Protein AF-A0A7D9MEE0-F1 (afdb_monomer_lite)

Organism: Paramuricea clavata (NCBI:txid317549)

Structure (mmCIF, N/CA/C/O backbone):
data_AF-A0A7D9MEE0-F1
#
_entry.id   AF-A0A7D9MEE0-F1
#
loop_
_atom_site.group_PDB
_atom_site.id
_atom_site.type_symbol
_atom_site.label_atom_id
_atom_site.label_alt_id
_atom_site.label_comp_id
_atom_site.label_asym_id
_atom_site.label_entity_id
_atom_site.label_seq_id
_atom_site.pdbx_PDB_ins_code
_atom_site.Cartn_x
_atom_site.Cartn_y
_atom_site.Cartn_z
_atom_site.occupancy
_atom_site.B_iso_or_equiv
_atom_site.auth_seq_id
_atom_site.auth_comp_id
_atom_site.auth_asym_id
_atom_site.auth_atom_id
_atom_site.pdbx_PDB_model_num
ATOM 1 N N . MET A 1 1 ? -23.185 5.452 55.071 1.00 50.72 1 MET A N 1
ATOM 2 C CA . MET A 1 1 ? -23.250 4.513 53.933 1.00 50.72 1 MET A CA 1
ATOM 3 C C . MET A 1 1 ? -22.117 4.871 52.989 1.00 50.72 1 MET A C 1
ATOM 5 O O . MET A 1 1 ? -22.118 5.981 52.479 1.00 50.72 1 MET A O 1
ATOM 9 N N . ALA A 1 2 ? -21.100 4.015 52.882 1.00 59.25 2 ALA A N 1
ATOM 10 C CA . ALA A 1 2 ? -19.935 4.241 52.028 1.00 59.25 2 ALA A CA 1
ATOM 11 C C . ALA A 1 2 ? -20.192 3.592 50.660 1.00 59.25 2 ALA A C 1
ATOM 13 O O . ALA A 1 2 ? -20.473 2.397 50.597 1.00 59.25 2 ALA A O 1
ATOM 14 N N . SER A 1 3 ? -20.154 4.384 49.590 1.00 54.53 3 SER A N 1
ATOM 15 C CA . SER A 1 3 ? -20.423 3.916 48.228 1.00 54.53 3 SER A CA 1
ATOM 16 C C . SER A 1 3 ? -19.222 3.134 47.667 1.00 54.53 3 SER A C 1
ATOM 18 O O . SER A 1 3 ? -18.120 3.681 47.629 1.00 54.53 3 SER A O 1
ATOM 20 N N . PRO A 1 4 ? -19.398 1.887 47.189 1.00 62.66 4 PRO A N 1
ATOM 21 C CA . PRO A 1 4 ? -18.311 1.000 46.761 1.00 62.66 4 PRO A CA 1
ATOM 22 C C . PRO A 1 4 ? -17.840 1.244 45.311 1.00 62.66 4 PRO A C 1
ATOM 24 O O . PRO A 1 4 ? -17.427 0.316 44.623 1.00 62.66 4 PRO A O 1
ATOM 27 N N . HIS A 1 5 ? -17.888 2.482 44.813 1.00 60.28 5 HIS A N 1
ATOM 28 C CA . HIS A 1 5 ? -17.583 2.782 43.404 1.00 60.28 5 HIS A CA 1
ATOM 29 C C . HIS A 1 5 ? -16.084 2.946 43.081 1.00 60.28 5 HIS A C 1
ATOM 31 O O . HIS A 1 5 ? -15.732 3.078 41.915 1.00 60.28 5 HIS A O 1
ATOM 37 N N . GLY A 1 6 ? -15.184 2.881 44.068 1.00 59.19 6 GLY A N 1
ATOM 38 C CA . GLY A 1 6 ? -13.759 3.192 43.868 1.00 59.19 6 GLY A CA 1
ATOM 39 C C . GLY A 1 6 ? -12.877 2.085 43.270 1.00 59.19 6 GLY A C 1
ATOM 40 O O . GLY A 1 6 ? -11.727 2.351 42.943 1.00 59.19 6 GLY A O 1
ATOM 41 N N . THR A 1 7 ? -13.347 0.840 43.140 1.00 64.56 7 THR A N 1
ATOM 42 C CA . THR A 1 7 ? -12.448 -0.287 42.799 1.00 64.56 7 THR A CA 1
ATOM 43 C C . THR A 1 7 ? -12.332 -0.555 41.295 1.00 64.56 7 THR A C 1
ATOM 45 O O . THR A 1 7 ? -11.339 -1.123 40.847 1.00 64.56 7 THR A O 1
ATOM 48 N N . ILE A 1 8 ? -13.314 -0.141 40.492 1.00 72.94 8 ILE A N 1
ATOM 49 C CA . ILE A 1 8 ? -13.370 -0.514 39.070 1.00 72.94 8 ILE A CA 1
ATOM 50 C C . ILE A 1 8 ? -12.407 0.340 38.232 1.00 72.94 8 ILE A C 1
ATOM 52 O O . ILE A 1 8 ? -11.667 -0.209 37.416 1.00 72.94 8 ILE A O 1
ATOM 56 N N . GLU A 1 9 ? -12.330 1.650 38.479 1.00 72.88 9 GLU A N 1
ATOM 57 C CA . GLU A 1 9 ? -11.471 2.569 37.708 1.00 72.88 9 GLU A CA 1
ATOM 58 C C . GLU A 1 9 ? -9.975 2.225 37.807 1.00 72.88 9 GLU A C 1
ATOM 60 O O . GLU A 1 9 ? -9.248 2.329 36.820 1.00 72.88 9 GLU A O 1
ATOM 65 N N . SER A 1 10 ? -9.525 1.716 38.960 1.00 76.31 10 SER A N 1
ATOM 66 C CA . SER A 1 10 ? -8.123 1.324 39.162 1.00 76.31 10 SER A CA 1
ATOM 67 C C . SER A 1 10 ? -7.699 0.158 38.262 1.00 76.31 10 SER A C 1
ATOM 69 O O . SER A 1 10 ? -6.582 0.147 37.754 1.00 76.31 10 SER A O 1
ATOM 71 N N . THR A 1 11 ? -8.580 -0.820 38.034 1.00 78.31 11 THR A N 1
ATOM 72 C CA . THR A 1 11 ? -8.230 -2.016 37.247 1.00 78.31 11 THR A CA 1
ATOM 73 C C . THR A 1 11 ? -8.053 -1.713 35.759 1.00 78.31 11 THR A C 1
ATOM 75 O O . THR A 1 11 ? -7.157 -2.266 35.120 1.00 78.31 11 THR A O 1
ATOM 78 N N . TYR A 1 12 ? -8.843 -0.786 35.210 1.00 78.06 12 TYR A N 1
ATOM 79 C CA . TYR A 1 12 ? -8.719 -0.372 33.811 1.00 78.06 12 TYR A CA 1
ATOM 80 C C . TYR A 1 12 ? -7.422 0.400 33.552 1.00 78.06 12 TYR A C 1
ATOM 82 O O . TYR A 1 12 ? -6.775 0.167 32.531 1.00 78.06 12 TYR A O 1
ATOM 90 N N . ALA A 1 13 ? -6.998 1.253 34.489 1.00 81.81 13 ALA A N 1
ATOM 91 C CA . ALA A 1 13 ? -5.731 1.978 34.387 1.00 81.81 13 ALA A CA 1
ATOM 92 C C . ALA A 1 13 ? -4.509 1.034 34.383 1.00 81.81 13 ALA A C 1
ATOM 94 O O . ALA A 1 13 ? -3.554 1.221 33.625 1.00 81.81 13 ALA A O 1
ATOM 95 N N . ASP A 1 14 ? -4.544 -0.039 35.174 1.00 87.19 14 ASP A N 1
ATOM 96 C CA . ASP A 1 14 ? -3.465 -1.031 35.182 1.00 87.19 14 ASP A CA 1
ATOM 97 C C . ASP A 1 14 ? -3.428 -1.859 33.888 1.00 87.19 14 ASP A C 1
ATOM 99 O O . ASP A 1 14 ? -2.355 -2.201 33.380 1.00 87.19 14 ASP A O 1
ATOM 103 N N . MET A 1 15 ? -4.589 -2.162 33.299 1.00 84.38 15 MET A N 1
ATOM 104 C CA . MET A 1 15 ? -4.648 -2.877 32.022 1.00 84.38 15 MET A CA 1
ATOM 105 C C . MET A 1 15 ? -4.086 -2.037 30.869 1.00 84.38 15 MET A C 1
ATOM 107 O O . MET A 1 15 ? -3.264 -2.545 30.100 1.00 84.38 15 MET A O 1
ATOM 111 N N . THR A 1 16 ? -4.451 -0.755 30.775 1.00 88.31 16 THR A N 1
ATOM 112 C CA . THR A 1 16 ? -3.960 0.134 29.708 1.00 88.31 16 THR A CA 1
ATOM 113 C C . THR A 1 16 ? -2.447 0.322 29.795 1.00 88.31 16 THR A C 1
ATOM 115 O O . THR A 1 16 ? -1.740 0.130 28.802 1.00 88.31 16 THR A O 1
ATOM 118 N N . THR A 1 17 ? -1.902 0.564 30.989 1.00 91.19 17 THR A N 1
ATOM 119 C CA . THR A 1 17 ? -0.449 0.724 31.169 1.00 91.19 17 THR A CA 1
ATOM 120 C C . THR A 1 17 ? 0.337 -0.538 30.796 1.00 91.19 17 THR A C 1
ATOM 122 O O . THR A 1 17 ? 1.398 -0.444 30.171 1.00 91.19 17 THR A O 1
ATOM 125 N N . ASN A 1 18 ? -0.179 -1.729 31.111 1.00 91.94 18 ASN A N 1
ATOM 126 C CA . ASN A 1 18 ? 0.448 -2.992 30.717 1.00 91.94 18 ASN A CA 1
ATOM 127 C C . ASN A 1 18 ? 0.404 -3.218 29.198 1.00 91.94 18 ASN A C 1
ATOM 129 O O . ASN A 1 18 ? 1.407 -3.641 28.613 1.00 91.94 18 ASN A O 1
ATOM 133 N N . THR A 1 19 ? -0.707 -2.881 28.536 1.00 91.75 19 THR A N 1
ATOM 134 C CA . THR A 1 19 ? -0.799 -2.956 27.068 1.00 91.75 19 THR A CA 1
ATOM 135 C C . THR A 1 19 ? 0.151 -1.982 26.373 1.00 91.75 19 THR A C 1
ATOM 137 O O . THR A 1 19 ? 0.880 -2.396 25.472 1.00 91.75 19 THR A O 1
ATOM 140 N N . ILE A 1 20 ? 0.253 -0.736 26.850 1.00 91.50 20 ILE A N 1
ATOM 141 C CA . ILE A 1 20 ? 1.183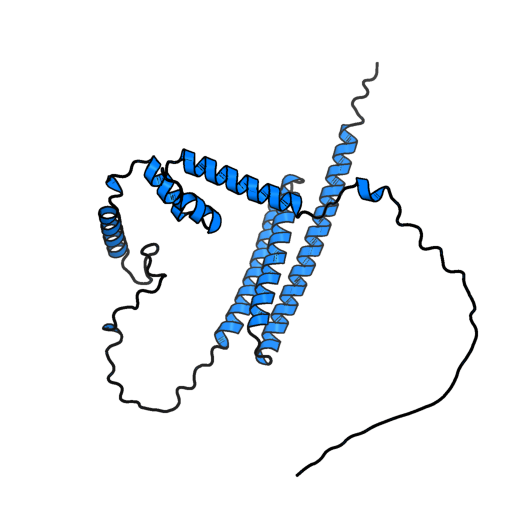 0.271 26.316 1.00 91.50 20 ILE A CA 1
ATOM 142 C C . ILE A 1 20 ? 2.635 -0.208 26.448 1.00 91.50 20 ILE A C 1
ATOM 144 O O . ILE A 1 20 ? 3.414 -0.103 25.497 1.00 91.50 20 ILE A O 1
ATOM 148 N N . LYS A 1 21 ? 3.011 -0.800 27.593 1.00 94.44 21 LYS A N 1
ATOM 149 C CA . LYS A 1 21 ? 4.347 -1.395 27.795 1.00 94.44 21 LYS A CA 1
ATOM 150 C C . LYS A 1 21 ? 4.623 -2.531 26.806 1.00 94.44 21 LYS A C 1
ATOM 152 O O . LYS A 1 21 ? 5.715 -2.593 26.237 1.00 94.44 21 LYS A O 1
ATOM 157 N N . SER A 1 22 ? 3.646 -3.409 26.583 1.00 94.31 22 SER A N 1
ATOM 158 C CA . SER A 1 22 ? 3.762 -4.531 25.642 1.00 94.31 22 SER A CA 1
ATOM 159 C C . SER A 1 22 ? 3.929 -4.059 24.192 1.00 94.31 22 SER A C 1
ATOM 161 O O . SER A 1 22 ? 4.843 -4.501 23.486 1.00 94.31 22 SER A O 1
ATOM 163 N N . LEU A 1 23 ? 3.110 -3.095 23.761 1.00 90.00 23 LEU A N 1
ATOM 164 C CA . LEU A 1 23 ? 3.195 -2.489 22.431 1.00 90.00 23 LEU A CA 1
ATOM 165 C C . LEU A 1 23 ? 4.521 -1.745 22.238 1.00 90.00 23 LEU A C 1
ATOM 167 O O . LEU A 1 23 ? 5.194 -1.934 21.227 1.00 90.00 23 LEU A O 1
ATOM 171 N N . SER A 1 24 ? 4.963 -0.987 23.244 1.00 91.25 24 SER A N 1
ATOM 172 C CA . SER A 1 24 ? 6.257 -0.291 23.224 1.00 91.25 24 SER A CA 1
ATOM 173 C C . SER A 1 24 ? 7.438 -1.264 23.099 1.00 91.25 24 SER A C 1
ATOM 175 O O . SER A 1 24 ? 8.401 -1.001 22.373 1.00 91.25 24 SER A O 1
ATOM 177 N N . SER A 1 25 ? 7.369 -2.414 23.778 1.00 93.75 25 SER A N 1
ATOM 178 C CA . SER A 1 25 ? 8.361 -3.489 23.651 1.00 93.75 25 SER A CA 1
ATOM 179 C C . SER A 1 25 ? 8.366 -4.093 22.242 1.00 93.75 25 SER A C 1
ATOM 181 O O . SER A 1 25 ? 9.426 -4.255 21.629 1.00 93.75 25 SER A O 1
ATOM 183 N N . SER A 1 26 ? 7.179 -4.349 21.686 1.00 90.62 26 SER A N 1
ATOM 184 C CA . SER A 1 26 ? 7.009 -4.872 20.325 1.00 90.62 26 SER A CA 1
ATOM 185 C C . SER A 1 26 ? 7.559 -3.908 19.274 1.00 90.62 26 SER A C 1
ATOM 187 O O . SER A 1 26 ? 8.331 -4.323 18.409 1.00 90.62 26 SER A O 1
ATOM 189 N N . LEU A 1 27 ? 7.264 -2.610 19.404 1.00 89.00 27 LEU A N 1
ATOM 190 C CA . LEU A 1 27 ? 7.801 -1.552 18.547 1.00 89.00 27 LEU A CA 1
ATOM 191 C C . LEU A 1 27 ? 9.334 -1.554 18.560 1.00 89.00 27 LEU A C 1
ATOM 193 O O . LEU A 1 27 ? 9.970 -1.568 17.505 1.00 89.00 27 LEU A O 1
ATOM 197 N N . ARG A 1 28 ? 9.944 -1.602 19.752 1.00 92.00 28 ARG A N 1
ATOM 198 C CA . ARG A 1 28 ? 11.405 -1.668 19.902 1.00 92.00 28 ARG A CA 1
ATOM 199 C C . ARG A 1 28 ? 11.988 -2.914 19.230 1.00 92.00 28 ARG A C 1
ATOM 201 O O . ARG A 1 28 ? 13.019 -2.821 18.563 1.00 92.00 28 ARG A O 1
ATOM 208 N N . SER A 1 29 ? 11.329 -4.062 19.379 1.00 91.81 29 SER A N 1
ATOM 209 C CA . SER A 1 29 ? 11.731 -5.312 18.729 1.00 91.81 29 SER A CA 1
ATOM 210 C C . SER A 1 29 ? 11.686 -5.197 17.201 1.00 91.81 29 SER A C 1
ATOM 212 O O . SER A 1 29 ? 12.681 -5.489 16.533 1.00 91.81 29 SER A O 1
ATOM 214 N N . TYR A 1 30 ? 10.583 -4.695 16.632 1.00 87.38 30 TYR A N 1
ATOM 215 C CA . TYR A 1 30 ? 10.438 -4.525 15.183 1.00 87.38 30 TYR A CA 1
ATOM 216 C C . TYR A 1 30 ? 11.453 -3.545 14.594 1.00 87.38 30 TYR A C 1
ATOM 218 O O . TYR A 1 30 ? 12.047 -3.857 13.564 1.00 87.38 30 TYR A O 1
ATOM 226 N N . LYS A 1 31 ? 11.743 -2.431 15.277 1.00 89.31 31 LYS A N 1
ATOM 227 C CA . LYS A 1 31 ? 12.829 -1.509 14.894 1.00 89.31 31 LYS A CA 1
ATOM 228 C C . LYS A 1 31 ? 14.192 -2.201 14.869 1.00 89.31 31 LYS A C 1
ATOM 230 O O . LYS A 1 31 ? 14.979 -2.019 13.937 1.00 89.31 31 LYS A O 1
ATOM 235 N N . GLY A 1 32 ? 14.459 -3.045 15.867 1.00 86.94 32 GLY A N 1
ATOM 236 C CA . GLY A 1 32 ? 15.666 -3.869 15.913 1.00 86.94 32 GLY A CA 1
ATOM 237 C C . GLY A 1 32 ? 15.758 -4.841 14.733 1.00 86.94 32 GLY A C 1
ATOM 238 O O . GLY A 1 32 ? 16.821 -4.975 14.128 1.00 86.94 32 GLY A O 1
ATOM 239 N N . HIS A 1 33 ? 14.649 -5.487 14.366 1.00 87.06 33 HIS A N 1
ATOM 240 C CA . HIS A 1 33 ? 14.590 -6.365 13.197 1.00 87.06 33 HIS A CA 1
ATOM 241 C C . HIS A 1 33 ? 14.796 -5.608 11.882 1.00 87.06 33 HIS A C 1
ATOM 243 O O . HIS A 1 33 ? 15.645 -6.021 11.095 1.00 87.06 33 HIS A O 1
ATOM 249 N N . LEU A 1 34 ? 14.102 -4.484 11.679 1.00 87.69 34 LEU A N 1
ATOM 250 C CA . LEU A 1 34 ? 14.276 -3.628 10.504 1.00 87.69 34 LEU A CA 1
ATOM 251 C C . LEU A 1 34 ? 15.742 -3.206 10.343 1.00 87.69 34 LEU A C 1
ATOM 253 O O . LEU A 1 34 ? 16.319 -3.368 9.272 1.00 87.69 34 LEU A O 1
ATOM 257 N N . SER A 1 35 ? 16.377 -2.758 11.428 1.00 92.50 35 SER A N 1
ATOM 258 C CA . SER A 1 35 ? 17.792 -2.364 11.422 1.00 92.50 35 SER A CA 1
ATOM 259 C C . SER A 1 35 ? 18.715 -3.512 10.998 1.00 92.50 35 SER A C 1
ATOM 261 O O . SER A 1 35 ? 19.632 -3.312 10.202 1.00 92.50 35 SER A O 1
ATOM 263 N N . ARG A 1 36 ? 18.467 -4.738 11.485 1.00 91.44 36 ARG A N 1
ATOM 264 C CA . ARG A 1 36 ? 19.233 -5.924 11.064 1.00 91.44 36 ARG A CA 1
ATOM 265 C C . ARG A 1 36 ? 19.031 -6.222 9.581 1.00 91.44 36 ARG A C 1
ATOM 267 O O . ARG A 1 36 ? 20.022 -6.439 8.893 1.00 91.44 36 ARG A O 1
ATOM 274 N N . VAL A 1 37 ? 17.792 -6.201 9.088 1.00 88.69 37 VAL A N 1
ATOM 275 C CA . VAL A 1 37 ? 17.481 -6.459 7.670 1.00 88.69 37 VAL A CA 1
ATOM 276 C C . VAL A 1 37 ? 18.134 -5.412 6.769 1.00 88.69 37 VAL A C 1
ATOM 278 O O . VAL A 1 37 ? 18.731 -5.777 5.759 1.00 88.69 37 VAL A O 1
ATOM 281 N N . ILE A 1 38 ? 18.106 -4.131 7.148 1.00 89.62 38 ILE A N 1
ATOM 282 C CA . ILE A 1 38 ? 18.783 -3.055 6.411 1.00 89.62 38 ILE A CA 1
ATOM 283 C C . ILE A 1 38 ? 20.292 -3.300 6.364 1.00 89.62 38 ILE A C 1
ATOM 285 O O . ILE A 1 38 ? 20.877 -3.275 5.285 1.00 89.62 38 ILE A O 1
ATOM 289 N N . ASN A 1 39 ? 20.927 -3.611 7.497 1.00 91.12 39 ASN A N 1
ATOM 290 C CA . ASN A 1 39 ? 22.367 -3.878 7.537 1.00 91.12 39 ASN A CA 1
ATOM 291 C C . ASN A 1 39 ? 22.751 -5.109 6.705 1.00 91.12 39 ASN A C 1
ATOM 293 O O . ASN A 1 39 ? 23.725 -5.078 5.955 1.00 91.12 39 ASN A O 1
ATOM 297 N N . VAL A 1 40 ? 21.959 -6.179 6.795 1.00 87.69 40 VAL A N 1
ATOM 298 C CA . VAL A 1 40 ? 22.138 -7.393 5.992 1.00 87.69 40 VAL A CA 1
ATOM 299 C C . VAL A 1 40 ? 21.931 -7.094 4.506 1.00 87.69 40 VAL A C 1
ATOM 301 O O . VAL A 1 40 ? 22.645 -7.653 3.679 1.00 87.69 40 VAL A O 1
ATOM 304 N N . SER A 1 41 ? 21.008 -6.197 4.150 1.00 85.75 41 SER A N 1
ATOM 305 C CA . SER A 1 41 ? 20.752 -5.7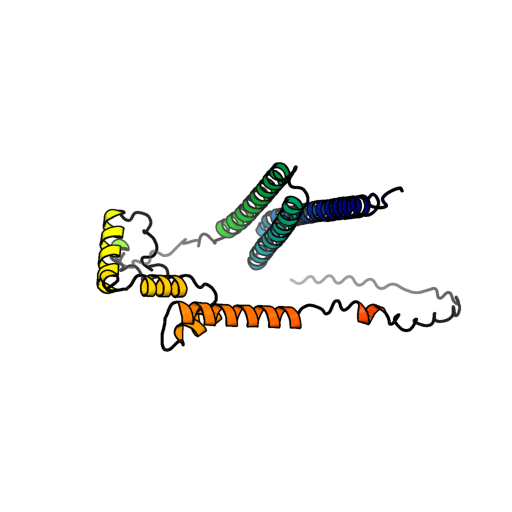57 2.770 1.00 85.75 41 SER A CA 1
ATOM 306 C C . SER A 1 41 ? 21.857 -4.864 2.221 1.00 85.75 41 SER A C 1
ATOM 308 O O . SER A 1 41 ? 22.270 -5.067 1.087 1.00 85.75 41 SER A O 1
ATOM 310 N N . ARG A 1 42 ? 22.405 -3.948 3.024 1.00 89.25 42 ARG A N 1
ATOM 311 C CA . ARG A 1 42 ? 23.576 -3.138 2.656 1.00 89.25 42 ARG A CA 1
ATOM 312 C C . ARG A 1 42 ? 24.810 -4.003 2.434 1.00 89.25 42 ARG A C 1
ATOM 314 O O . ARG A 1 42 ? 25.478 -3.849 1.418 1.00 89.25 42 ARG A O 1
ATOM 321 N N . LYS A 1 43 ? 25.061 -4.963 3.331 1.00 87.31 43 LYS A N 1
ATOM 322 C CA . LYS A 1 43 ? 26.125 -5.956 3.140 1.00 87.31 43 LYS A CA 1
ATOM 323 C C . LYS A 1 43 ? 25.876 -6.802 1.893 1.00 87.31 43 LYS A C 1
ATOM 325 O O . LYS A 1 43 ? 26.787 -7.071 1.129 1.00 87.31 43 LYS A O 1
ATOM 330 N N . ALA A 1 44 ? 24.629 -7.181 1.636 1.00 83.31 44 ALA A N 1
ATOM 331 C CA . ALA A 1 44 ? 24.327 -7.867 0.396 1.00 83.31 44 ALA A CA 1
ATOM 332 C C . ALA A 1 44 ? 24.540 -6.978 -0.817 1.00 83.31 44 ALA A C 1
ATOM 334 O O . ALA A 1 44 ? 25.011 -7.504 -1.790 1.00 83.31 44 ALA A O 1
ATOM 335 N N . VAL A 1 45 ? 24.284 -5.670 -0.793 1.00 84.19 45 VAL A N 1
ATOM 336 C CA . VAL A 1 45 ? 24.620 -4.782 -1.922 1.00 84.19 45 VAL A CA 1
ATOM 337 C C . VAL A 1 45 ? 26.121 -4.768 -2.199 1.00 84.19 45 VAL A C 1
ATOM 339 O O . VAL A 1 45 ? 26.513 -4.780 -3.365 1.00 84.19 45 VAL A O 1
ATOM 342 N N . THR A 1 46 ? 26.953 -4.783 -1.154 1.00 82.94 46 THR A N 1
ATOM 343 C CA . THR A 1 46 ? 28.408 -4.875 -1.320 1.00 82.94 46 THR A CA 1
ATOM 344 C C . THR A 1 46 ? 28.824 -6.243 -1.854 1.00 82.94 46 THR A C 1
ATOM 346 O O . THR A 1 46 ? 29.541 -6.297 -2.843 1.00 82.94 46 THR A O 1
ATOM 349 N N . ASP A 1 47 ? 28.303 -7.332 -1.282 1.00 78.62 47 ASP A N 1
ATOM 350 C CA . ASP A 1 47 ? 28.622 -8.717 -1.677 1.00 78.62 47 ASP A CA 1
ATOM 351 C C . ASP A 1 47 ? 27.969 -9.098 -3.024 1.00 78.62 47 ASP A C 1
ATOM 353 O O . ASP A 1 47 ? 28.415 -9.992 -3.746 1.00 78.62 47 ASP A O 1
ATOM 357 N N . PHE A 1 48 ? 26.889 -8.411 -3.396 1.00 69.75 48 PHE A N 1
ATOM 358 C CA . PHE A 1 48 ? 26.172 -8.587 -4.652 1.00 69.75 48 PHE A CA 1
ATOM 359 C C . PHE A 1 48 ? 27.067 -8.193 -5.805 1.00 69.75 48 PHE A C 1
ATOM 361 O O . PHE A 1 48 ? 26.962 -8.824 -6.848 1.00 69.75 48 PHE A O 1
ATOM 368 N N . LEU A 1 49 ? 27.993 -7.239 -5.620 1.00 66.88 49 LEU A N 1
ATOM 369 C CA . LEU A 1 49 ? 29.039 -6.944 -6.603 1.00 66.88 49 LEU A CA 1
ATOM 370 C C . LEU A 1 49 ? 29.861 -8.185 -6.999 1.00 66.88 49 LEU A C 1
ATOM 372 O O . LEU A 1 49 ? 30.403 -8.189 -8.104 1.00 66.88 49 LEU A O 1
ATOM 376 N N . ASP A 1 50 ? 29.790 -9.264 -6.219 1.00 69.56 50 ASP A N 1
ATOM 377 C CA . ASP A 1 50 ? 30.435 -10.542 -6.508 1.00 69.56 50 ASP A CA 1
ATOM 378 C C . ASP A 1 50 ? 29.441 -11.665 -6.878 1.00 69.56 50 ASP A C 1
ATOM 380 O O . ASP A 1 50 ? 29.776 -12.556 -7.655 1.00 69.56 50 ASP A O 1
ATOM 384 N N . THR A 1 51 ? 28.191 -11.624 -6.394 1.00 62.53 51 THR A N 1
ATOM 385 C CA . THR A 1 51 ? 27.194 -12.707 -6.564 1.00 62.53 51 THR A CA 1
ATOM 386 C C . THR A 1 51 ? 25.968 -12.256 -7.380 1.00 62.53 51 THR A C 1
ATOM 388 O O . THR A 1 51 ? 25.246 -11.337 -7.012 1.00 62.53 51 THR A O 1
ATOM 391 N N . GLN A 1 52 ? 25.743 -12.863 -8.552 1.00 60.62 52 GLN A N 1
ATOM 392 C CA . GLN A 1 52 ? 24.844 -12.373 -9.618 1.00 60.62 52 GLN A CA 1
ATOM 393 C C . GLN A 1 52 ? 23.332 -12.690 -9.468 1.00 60.62 52 GLN A C 1
ATOM 395 O O . GLN A 1 52 ? 22.665 -12.863 -10.483 1.00 60.62 52 GLN A O 1
ATOM 400 N N . ASP A 1 53 ? 22.742 -12.781 -8.271 1.00 77.62 53 ASP A N 1
ATOM 401 C CA . ASP A 1 53 ? 21.325 -13.201 -8.162 1.00 77.62 53 ASP A CA 1
ATOM 402 C C . ASP A 1 53 ? 20.318 -12.055 -7.891 1.00 77.62 53 ASP A C 1
ATOM 404 O O . ASP A 1 53 ? 20.058 -11.713 -6.730 1.00 77.62 53 ASP A O 1
ATOM 408 N N . PRO A 1 54 ? 19.721 -11.433 -8.927 1.00 76.50 54 PRO A N 1
ATOM 409 C CA . PRO A 1 54 ? 18.798 -10.309 -8.763 1.00 76.50 54 PRO A CA 1
ATOM 410 C C . PRO A 1 54 ? 17.538 -10.649 -7.949 1.00 76.50 54 PRO A C 1
ATOM 412 O O . PRO A 1 54 ? 16.896 -9.727 -7.437 1.00 76.50 54 PRO A O 1
ATOM 415 N N . SER A 1 55 ? 17.186 -11.932 -7.796 1.00 80.38 55 SER A N 1
ATOM 416 C CA . SER A 1 55 ? 16.030 -12.349 -6.991 1.00 80.38 55 SER A CA 1
ATOM 417 C C . SER A 1 55 ? 16.202 -11.988 -5.506 1.00 80.38 55 SER A C 1
ATOM 419 O O . SER A 1 55 ? 15.283 -11.448 -4.890 1.00 80.38 55 SER A O 1
ATOM 421 N N . SER A 1 56 ? 17.424 -12.112 -4.978 1.00 83.12 56 SER A N 1
ATOM 422 C CA . SER A 1 56 ? 17.783 -11.779 -3.590 1.00 83.12 56 SER A CA 1
ATOM 423 C C . SER A 1 56 ? 17.532 -10.304 -3.244 1.00 83.12 56 SER A C 1
ATOM 425 O O . SER A 1 56 ? 17.129 -9.974 -2.127 1.00 83.12 56 SER A O 1
ATOM 427 N N . ILE A 1 57 ? 17.716 -9.386 -4.202 1.00 85.06 57 ILE A N 1
ATOM 428 C CA . ILE A 1 57 ? 17.463 -7.951 -3.983 1.00 85.06 57 ILE A CA 1
ATOM 429 C C . ILE A 1 57 ? 15.962 -7.672 -3.862 1.00 85.06 57 ILE A C 1
ATOM 431 O O . ILE A 1 57 ? 15.546 -6.885 -3.006 1.00 85.06 57 ILE A O 1
ATOM 435 N N . ALA A 1 58 ? 15.148 -8.306 -4.710 1.00 86.56 58 ALA A N 1
ATOM 436 C CA . ALA A 1 58 ? 13.698 -8.151 -4.672 1.00 86.56 58 ALA A CA 1
ATOM 437 C C . ALA A 1 58 ? 13.119 -8.687 -3.353 1.00 86.56 58 ALA A C 1
ATOM 439 O O . ALA A 1 58 ? 12.364 -7.978 -2.688 1.00 86.56 58 ALA A O 1
ATOM 440 N N . GLU A 1 59 ? 13.556 -9.873 -2.922 1.00 88.81 59 GLU A N 1
ATOM 441 C CA . GLU A 1 59 ? 13.133 -10.476 -1.653 1.00 88.81 59 GLU A CA 1
ATOM 442 C C . GLU A 1 59 ? 13.461 -9.584 -0.448 1.00 88.81 59 GLU A C 1
ATOM 444 O O . GLU A 1 59 ? 12.611 -9.345 0.412 1.00 88.81 59 GLU A O 1
ATOM 449 N N . ARG A 1 60 ? 14.667 -9.007 -0.410 1.00 87.19 60 ARG A N 1
ATOM 450 C CA . ARG A 1 60 ? 15.090 -8.096 0.669 1.00 87.19 60 ARG A CA 1
ATOM 451 C C . ARG A 1 60 ? 14.284 -6.807 0.702 1.00 87.19 60 ARG A C 1
ATOM 453 O O . ARG A 1 60 ? 13.930 -6.324 1.777 1.00 87.19 60 ARG A O 1
ATOM 460 N N . LYS A 1 61 ? 13.964 -6.248 -0.467 1.00 91.38 61 LYS A N 1
ATOM 461 C CA . LYS A 1 61 ? 13.081 -5.080 -0.575 1.00 91.38 61 LYS A CA 1
ATOM 462 C C . LYS A 1 61 ? 11.704 -5.380 0.021 1.00 91.38 61 LYS A C 1
ATOM 464 O O . LYS A 1 61 ? 11.163 -4.546 0.750 1.00 91.38 61 LYS A O 1
ATOM 469 N N . ASP A 1 62 ? 11.152 -6.553 -0.266 1.00 89.94 62 ASP A N 1
ATOM 470 C CA . ASP A 1 62 ? 9.856 -6.967 0.269 1.00 89.94 62 ASP A CA 1
ATOM 471 C C . ASP A 1 62 ? 9.919 -7.246 1.777 1.00 89.94 62 ASP A C 1
ATOM 473 O O . ASP A 1 62 ? 8.995 -6.884 2.513 1.00 89.94 62 ASP A O 1
ATOM 477 N N . GLU A 1 63 ? 11.034 -7.786 2.274 1.00 88.88 63 GLU A N 1
ATOM 478 C CA . GLU A 1 63 ? 11.265 -7.976 3.707 1.00 88.88 63 GLU A CA 1
ATOM 479 C C . GLU A 1 63 ? 11.347 -6.641 4.471 1.00 88.88 63 GLU A C 1
ATOM 481 O O . GLU A 1 63 ? 10.691 -6.488 5.505 1.00 88.88 63 GLU A O 1
ATOM 486 N N . ILE A 1 64 ? 12.062 -5.638 3.943 1.00 89.25 64 ILE A N 1
ATOM 487 C CA . ILE A 1 64 ? 12.110 -4.280 4.522 1.00 89.25 64 ILE A CA 1
ATOM 488 C C . ILE A 1 64 ? 10.694 -3.692 4.617 1.00 89.25 64 ILE A C 1
ATOM 490 O O . ILE A 1 64 ? 10.271 -3.251 5.690 1.00 89.25 64 ILE A O 1
ATOM 494 N N . LYS A 1 65 ? 9.923 -3.747 3.522 1.00 92.31 65 LYS A N 1
ATOM 495 C CA . LYS A 1 65 ? 8.536 -3.248 3.486 1.00 92.31 65 LYS A CA 1
ATOM 496 C C . LYS A 1 65 ? 7.632 -3.957 4.491 1.00 92.31 65 LYS A C 1
ATOM 498 O O . LYS A 1 65 ? 6.791 -3.322 5.126 1.00 92.31 65 LYS A O 1
ATOM 503 N N . LYS A 1 66 ? 7.797 -5.270 4.657 1.00 92.44 66 LYS A N 1
ATOM 504 C CA . LYS A 1 66 ? 7.039 -6.064 5.631 1.00 92.44 66 LYS A CA 1
ATOM 505 C C . LYS A 1 66 ? 7.270 -5.579 7.063 1.00 92.44 66 LYS A C 1
ATOM 507 O O . LYS A 1 66 ? 6.313 -5.522 7.835 1.00 92.44 66 LYS A O 1
ATOM 512 N N . TYR A 1 67 ? 8.506 -5.241 7.432 1.00 88.38 67 TYR A N 1
ATOM 513 C CA . TYR A 1 67 ? 8.803 -4.732 8.773 1.00 88.38 67 TYR A CA 1
ATOM 514 C C . TYR A 1 67 ? 8.287 -3.310 8.998 1.00 88.38 67 TYR A C 1
ATOM 516 O O . TYR A 1 67 ? 7.772 -3.046 10.083 1.00 88.38 67 TYR A O 1
ATOM 524 N N . ILE A 1 68 ? 8.326 -2.441 7.984 1.00 92.69 68 ILE A N 1
ATOM 525 C CA . ILE A 1 68 ? 7.722 -1.102 8.061 1.00 92.69 68 ILE A CA 1
ATOM 526 C C . ILE A 1 68 ? 6.219 -1.181 8.344 1.00 92.69 68 ILE A C 1
ATOM 528 O O . ILE A 1 68 ? 5.767 -0.607 9.329 1.00 92.69 68 ILE A O 1
ATOM 532 N N . ARG A 1 69 ? 5.470 -2.026 7.621 1.00 90.94 69 ARG A N 1
ATOM 533 C CA . ARG A 1 69 ? 4.029 -2.232 7.886 1.00 90.94 69 ARG A CA 1
ATOM 534 C C . ARG A 1 69 ? 3.731 -2.687 9.319 1.00 90.94 69 ARG A C 1
ATOM 536 O O . ARG A 1 69 ? 2.721 -2.308 9.907 1.00 90.94 69 ARG A O 1
ATOM 543 N N . ARG A 1 70 ? 4.601 -3.520 9.906 1.00 90.00 70 ARG A N 1
ATOM 544 C CA . ARG A 1 70 ? 4.459 -3.960 11.308 1.00 90.00 70 ARG A CA 1
ATOM 545 C C . ARG A 1 70 ? 4.716 -2.820 12.294 1.00 90.00 70 ARG A C 1
ATOM 547 O O . ARG A 1 70 ? 4.036 -2.752 13.317 1.00 90.00 70 ARG A O 1
ATOM 554 N N . ILE A 1 71 ? 5.678 -1.947 11.996 1.00 86.94 71 ILE A N 1
ATOM 555 C CA . ILE A 1 71 ? 5.964 -0.744 12.787 1.00 86.94 71 ILE A CA 1
ATOM 556 C C . ILE A 1 71 ? 4.775 0.218 12.711 1.00 86.94 71 ILE A C 1
ATOM 558 O O . ILE A 1 71 ? 4.267 0.579 13.767 1.00 86.94 71 ILE A O 1
ATOM 562 N N . GLU A 1 72 ? 4.278 0.531 11.509 1.00 91.56 72 GLU A N 1
ATOM 563 C CA . GLU A 1 72 ? 3.079 1.359 11.278 1.00 91.56 72 GLU A CA 1
ATOM 564 C C . GLU A 1 72 ? 1.886 0.857 12.101 1.00 91.56 72 GLU A C 1
ATOM 566 O O . GLU A 1 72 ? 1.326 1.593 12.907 1.00 91.56 72 GLU A O 1
ATOM 571 N N . THR A 1 73 ? 1.562 -0.437 11.987 1.00 91.81 73 THR A N 1
ATOM 572 C CA . THR A 1 73 ? 0.442 -1.051 12.725 1.00 91.81 73 THR A CA 1
ATOM 573 C C . THR A 1 73 ? 0.609 -0.907 14.244 1.00 91.81 73 THR A C 1
ATOM 575 O O . THR A 1 73 ? -0.354 -0.652 14.962 1.00 91.81 73 THR A O 1
ATOM 578 N N . THR A 1 74 ? 1.837 -1.061 14.754 1.00 87.38 74 THR A N 1
ATOM 579 C CA . THR A 1 74 ? 2.114 -0.943 16.196 1.00 87.38 74 THR A CA 1
ATOM 580 C C . THR A 1 74 ? 2.062 0.514 16.664 1.00 87.38 74 THR A C 1
ATOM 582 O O . THR A 1 74 ? 1.633 0.774 17.785 1.00 87.38 74 THR A O 1
ATOM 585 N N . VAL A 1 75 ? 2.492 1.459 15.823 1.00 88.75 75 VAL A N 1
ATOM 586 C CA . VAL A 1 75 ? 2.427 2.902 16.094 1.00 88.75 75 VAL A CA 1
ATOM 587 C C . VAL A 1 75 ? 0.979 3.375 16.162 1.00 88.75 75 VAL A C 1
ATOM 589 O O . VAL A 1 75 ? 0.631 4.033 17.135 1.00 88.75 75 VAL A O 1
ATOM 592 N N . ILE A 1 76 ? 0.126 2.967 15.220 1.00 90.94 76 ILE A N 1
ATOM 593 C CA . ILE A 1 76 ? -1.307 3.307 15.232 1.00 90.94 76 ILE A CA 1
ATOM 594 C C . ILE A 1 76 ? -1.964 2.813 16.529 1.00 90.94 76 ILE A C 1
ATOM 596 O O . ILE A 1 76 ? -2.601 3.587 17.238 1.00 90.94 76 ILE A O 1
ATOM 600 N N . ALA A 1 77 ? -1.716 1.557 16.918 1.00 89.50 77 ALA A N 1
ATOM 601 C CA . ALA A 1 77 ? -2.237 1.016 18.175 1.00 89.50 77 ALA A CA 1
ATOM 602 C C . ALA A 1 77 ? -1.726 1.776 19.419 1.00 89.50 77 ALA A C 1
ATOM 604 O O . ALA A 1 77 ? -2.441 1.904 20.411 1.00 89.50 77 ALA A O 1
ATOM 605 N N . LEU A 1 78 ? -0.491 2.290 19.395 1.00 89.25 78 LEU A N 1
ATOM 606 C CA . LEU A 1 78 ? 0.042 3.132 20.472 1.00 89.25 78 LEU A CA 1
ATOM 607 C C . LEU A 1 78 ? -0.597 4.525 20.494 1.00 89.25 78 LEU A C 1
ATOM 609 O O . LEU A 1 78 ? -0.846 5.043 21.576 1.00 89.25 78 LEU A O 1
ATOM 613 N N . GLN A 1 79 ? -0.886 5.114 19.333 1.00 92.31 79 GLN A N 1
ATOM 614 C CA . GLN A 1 79 ? -1.557 6.413 19.224 1.00 92.31 79 GLN A CA 1
ATOM 615 C C . GLN A 1 79 ? -2.987 6.370 19.770 1.00 92.31 79 GLN A C 1
ATOM 617 O O . GLN A 1 79 ? -3.409 7.309 20.442 1.00 92.31 79 GLN A O 1
ATOM 622 N N . GLU A 1 80 ? -3.706 5.270 19.534 1.00 92.38 80 GLU A N 1
ATOM 623 C CA . GLU A 1 80 ? -5.046 5.047 20.089 1.00 92.38 80 GLU A CA 1
ATOM 624 C C . GLU A 1 80 ? -5.025 4.902 21.619 1.00 92.38 80 GLU A C 1
ATOM 626 O O . GLU A 1 80 ? -5.919 5.398 22.305 1.00 92.38 80 GLU A O 1
ATOM 631 N N . MET A 1 81 ? -3.998 4.243 22.166 1.00 90.62 81 MET A N 1
ATOM 632 C CA . MET A 1 81 ? -3.905 3.926 23.598 1.00 90.62 81 MET A CA 1
ATOM 633 C C . MET A 1 81 ? -3.223 5.020 24.434 1.00 90.62 81 MET A C 1
ATOM 635 O O . MET A 1 81 ? -3.457 5.096 25.640 1.00 90.62 81 MET A O 1
ATOM 639 N N . ASP A 1 82 ? -2.374 5.848 23.824 1.00 93.31 82 ASP A N 1
ATOM 640 C CA . ASP A 1 82 ? -1.605 6.910 24.480 1.00 93.31 82 ASP A CA 1
ATOM 641 C C . ASP A 1 82 ? -1.620 8.210 23.644 1.00 93.31 82 ASP A C 1
ATOM 643 O O . ASP A 1 82 ? -0.614 8.594 23.028 1.00 93.31 82 ASP A O 1
ATOM 647 N N . PRO A 1 83 ? -2.765 8.924 23.619 1.00 94.19 83 PRO A N 1
ATOM 648 C CA . PRO A 1 83 ? -2.943 10.106 22.779 1.00 94.19 83 PRO A CA 1
ATOM 649 C C . PRO A 1 83 ? -2.014 11.267 23.166 1.00 94.19 83 PRO A C 1
ATOM 651 O O . PRO A 1 83 ? -1.719 12.135 22.345 1.00 94.19 83 PRO A O 1
ATOM 654 N N . ALA A 1 84 ? -1.505 11.282 24.402 1.00 94.75 84 ALA A N 1
ATOM 655 C CA . ALA A 1 84 ? -0.574 12.304 24.874 1.00 94.75 84 ALA A CA 1
ATOM 656 C C . ALA A 1 84 ? 0.786 12.248 24.152 1.00 94.75 84 ALA A C 1
ATOM 658 O O . ALA A 1 84 ? 1.508 13.245 24.124 1.00 94.75 84 ALA A O 1
ATOM 659 N N . ASN A 1 85 ? 1.133 11.102 23.552 1.00 93.94 85 ASN A N 1
ATOM 660 C CA . ASN A 1 85 ? 2.426 10.860 22.913 1.00 93.94 85 ASN A CA 1
ATOM 661 C C . ASN A 1 85 ? 2.352 10.694 21.382 1.00 93.94 85 ASN A C 1
ATOM 663 O O . ASN A 1 85 ? 3.350 10.303 20.774 1.00 93.94 85 ASN A O 1
ATOM 667 N N . ILE A 1 86 ? 1.231 11.043 20.733 1.00 91.31 86 ILE A N 1
ATOM 668 C CA . ILE A 1 86 ? 1.032 10.879 19.274 1.00 91.31 86 ILE A CA 1
ATOM 669 C C . ILE A 1 86 ? 2.185 11.478 18.461 1.00 91.31 86 ILE A C 1
ATOM 671 O O . ILE A 1 86 ? 2.809 10.769 17.673 1.00 91.31 86 ILE A O 1
ATOM 675 N N . ALA A 1 87 ? 2.544 12.738 18.730 1.00 92.75 87 ALA A N 1
ATOM 676 C CA . ALA A 1 87 ? 3.604 13.437 17.999 1.00 92.75 87 ALA A CA 1
ATOM 677 C C . ALA A 1 87 ? 4.964 12.723 18.092 1.00 92.75 87 ALA A C 1
ATOM 679 O O . ALA A 1 87 ? 5.748 12.728 17.144 1.00 92.75 87 ALA A O 1
ATOM 680 N N . LYS A 1 88 ? 5.254 12.078 19.230 1.00 95.06 88 LYS A N 1
ATOM 681 C CA . LYS A 1 88 ? 6.476 11.288 19.396 1.00 95.06 88 LYS A CA 1
ATOM 682 C C . LYS A 1 88 ? 6.445 10.048 18.503 1.00 95.06 88 LYS A C 1
ATOM 684 O O . LYS A 1 88 ? 7.460 9.735 17.882 1.00 95.06 88 LYS A O 1
ATOM 689 N N . TYR A 1 89 ? 5.310 9.353 18.446 1.00 90.38 89 TYR A N 1
ATOM 690 C CA . TYR A 1 89 ? 5.159 8.159 17.621 1.00 90.38 89 TYR A CA 1
ATOM 691 C C . TYR A 1 89 ? 5.192 8.473 16.122 1.00 90.38 89 TYR A C 1
ATOM 693 O O . TYR A 1 89 ? 5.840 7.733 15.386 1.00 90.38 89 TYR A O 1
ATOM 701 N N . ASP A 1 90 ? 4.610 9.596 15.693 1.00 89.19 90 ASP A N 1
ATOM 702 C CA . ASP A 1 90 ? 4.687 10.062 14.300 1.00 89.19 90 ASP A CA 1
ATOM 703 C C . ASP A 1 90 ? 6.133 10.339 13.882 1.00 89.19 90 ASP A C 1
ATOM 705 O O . ASP A 1 90 ? 6.615 9.792 12.893 1.00 89.19 90 ASP A O 1
ATOM 709 N N . ILE A 1 91 ? 6.876 11.110 14.687 1.00 93.94 91 ILE A N 1
ATOM 710 C CA . ILE A 1 91 ? 8.300 11.388 14.432 1.00 93.94 91 ILE A CA 1
ATOM 711 C C . ILE A 1 91 ? 9.106 10.084 14.371 1.00 93.94 91 ILE A C 1
ATOM 713 O O . ILE A 1 91 ? 10.032 9.943 13.571 1.00 93.94 91 ILE A O 1
ATOM 717 N N . GLU A 1 92 ? 8.798 9.134 15.253 1.00 90.38 92 GLU A N 1
ATOM 718 C CA . GLU A 1 92 ? 9.436 7.825 15.263 1.00 90.38 92 GLU A CA 1
ATOM 719 C C . GLU A 1 92 ? 9.105 6.989 14.022 1.00 90.38 92 GLU A C 1
ATOM 721 O O . GLU A 1 92 ? 9.985 6.257 13.569 1.00 90.38 92 GLU A O 1
ATOM 726 N N . LEU A 1 93 ? 7.888 7.085 13.484 1.00 91.69 93 LEU A N 1
ATOM 727 C CA . LEU A 1 93 ? 7.471 6.386 12.273 1.00 91.69 93 LEU A CA 1
ATOM 728 C C . LEU A 1 93 ? 8.144 6.982 11.033 1.00 91.69 93 LEU A C 1
ATOM 730 O O . LEU A 1 93 ? 8.811 6.246 10.308 1.00 91.69 93 LEU A O 1
ATOM 734 N N . THR A 1 94 ? 8.086 8.307 10.861 1.00 90.56 94 THR A N 1
ATOM 735 C CA . THR A 1 94 ? 8.724 9.011 9.734 1.00 90.56 94 THR A CA 1
ATOM 736 C C . THR A 1 94 ? 10.216 8.688 9.643 1.00 90.56 94 THR A C 1
ATOM 738 O O . THR A 1 94 ? 10.726 8.387 8.568 1.00 90.56 94 THR A O 1
ATOM 741 N N . LYS A 1 95 ? 10.928 8.652 10.778 1.00 94.31 95 LYS A N 1
ATOM 742 C CA . LYS A 1 95 ? 12.357 8.290 10.804 1.00 94.31 95 LYS A CA 1
ATOM 743 C C . LYS A 1 95 ? 12.634 6.867 10.320 1.00 94.31 95 LYS A C 1
ATOM 745 O O . LYS A 1 95 ? 13.670 6.623 9.700 1.00 94.31 95 LYS A O 1
ATOM 750 N N . GLU A 1 96 ? 11.769 5.908 10.646 1.00 91.75 96 GLU A N 1
ATOM 751 C CA . GLU A 1 96 ? 11.946 4.525 10.189 1.00 91.75 96 GLU A CA 1
ATOM 752 C C . GLU A 1 96 ? 11.561 4.373 8.710 1.00 91.75 96 GLU A C 1
ATOM 754 O O . GLU A 1 96 ? 12.255 3.663 7.981 1.00 91.75 96 GLU A O 1
ATOM 759 N N . GLU A 1 97 ? 10.530 5.082 8.244 1.00 90.62 97 GLU A N 1
ATOM 760 C CA . GLU A 1 97 ? 10.164 5.154 6.824 1.00 90.62 97 GLU A CA 1
ATOM 761 C C . GLU A 1 97 ? 11.296 5.744 5.976 1.00 90.62 97 GLU A C 1
ATOM 763 O O . GLU A 1 97 ? 11.683 5.149 4.971 1.00 90.62 97 GLU A O 1
ATOM 768 N N . GLU A 1 98 ? 11.880 6.869 6.396 1.00 94.44 98 GLU A N 1
ATOM 769 C CA . GLU A 1 98 ? 13.031 7.491 5.731 1.00 94.44 98 GLU A CA 1
ATOM 770 C C . GLU A 1 98 ? 14.212 6.520 5.638 1.00 94.44 98 GLU A C 1
ATOM 772 O O . GLU A 1 98 ? 14.760 6.308 4.553 1.00 94.44 98 GLU A O 1
ATOM 777 N N . ARG A 1 99 ? 14.557 5.855 6.749 1.00 92.31 99 ARG A N 1
ATOM 778 C CA . ARG A 1 99 ? 15.649 4.871 6.796 1.00 92.31 99 ARG A CA 1
ATOM 779 C C . ARG A 1 99 ? 15.395 3.679 5.867 1.00 92.31 99 ARG A C 1
ATOM 781 O O . ARG A 1 99 ? 16.316 3.200 5.205 1.00 92.31 99 ARG A O 1
ATOM 788 N N . ALA A 1 100 ? 14.162 3.179 5.815 1.00 89.50 100 ALA A N 1
ATOM 789 C CA . ALA A 1 100 ? 13.790 2.086 4.922 1.00 89.50 100 ALA A CA 1
ATOM 790 C C . ALA A 1 100 ? 13.800 2.513 3.449 1.00 89.50 100 ALA A C 1
ATOM 792 O O . ALA A 1 100 ? 14.291 1.766 2.601 1.00 89.50 100 ALA A O 1
ATOM 793 N N . ASN A 1 101 ? 13.304 3.712 3.140 1.00 90.81 101 ASN A N 1
ATOM 794 C CA . ASN A 1 101 ? 13.296 4.265 1.788 1.00 90.81 101 ASN A CA 1
ATOM 795 C C . ASN A 1 101 ? 14.715 4.494 1.264 1.00 90.81 101 ASN A C 1
ATOM 797 O O . ASN A 1 101 ? 15.002 4.132 0.122 1.00 90.81 101 ASN A O 1
ATOM 801 N N . GLU A 1 102 ? 15.616 5.011 2.101 1.00 94.06 102 GLU A N 1
ATOM 802 C CA . GLU A 1 102 ? 17.037 5.143 1.775 1.00 94.06 102 GLU A CA 1
ATOM 803 C C . GLU A 1 102 ? 17.656 3.775 1.444 1.00 94.06 102 GLU A C 1
ATOM 805 O O . GLU A 1 102 ? 18.248 3.605 0.378 1.00 94.06 102 GLU A O 1
ATOM 810 N N . ALA A 1 103 ? 17.441 2.764 2.294 1.00 90.25 103 ALA A N 1
ATOM 811 C CA . ALA A 1 103 ? 17.952 1.413 2.062 1.00 90.25 103 ALA A CA 1
ATOM 812 C C . ALA A 1 103 ? 17.392 0.776 0.775 1.00 90.25 103 ALA A C 1
ATOM 814 O O . ALA A 1 103 ? 18.126 0.149 0.011 1.00 90.25 103 ALA A O 1
ATOM 815 N N . ILE A 1 104 ? 16.097 0.950 0.492 1.00 90.00 104 ILE A N 1
ATOM 816 C CA . ILE A 1 104 ? 15.477 0.467 -0.752 1.00 90.00 104 ILE A CA 1
ATOM 817 C C . ILE A 1 104 ? 16.058 1.198 -1.967 1.00 90.00 104 ILE A C 1
ATOM 819 O O . ILE A 1 104 ? 16.304 0.569 -2.998 1.00 90.00 104 ILE A O 1
ATOM 823 N N . HIS A 1 105 ? 16.288 2.506 -1.865 1.00 92.00 105 HIS A N 1
ATOM 824 C CA . HIS A 1 105 ? 16.895 3.286 -2.935 1.00 92.00 105 HIS A CA 1
ATOM 825 C C . HIS A 1 105 ? 18.333 2.825 -3.219 1.00 92.00 105 HIS A C 1
ATOM 827 O O . HIS A 1 105 ? 18.695 2.653 -4.383 1.00 92.00 105 HIS A O 1
ATOM 833 N N . GLU A 1 106 ? 19.128 2.536 -2.185 1.00 89.88 106 GLU A N 1
ATOM 834 C CA . GLU A 1 106 ? 20.462 1.935 -2.327 1.00 89.88 106 GLU A CA 1
ATOM 835 C C . GLU A 1 106 ? 20.407 0.577 -3.042 1.00 89.88 106 GLU A C 1
ATOM 837 O O . GLU A 1 106 ? 21.145 0.364 -4.008 1.00 89.88 106 GLU A O 1
ATOM 842 N N . LEU A 1 107 ? 19.487 -0.310 -2.636 1.00 89.12 107 LEU A N 1
ATOM 843 C CA . LEU A 1 107 ? 19.263 -1.606 -3.292 1.00 89.12 107 LEU A CA 1
ATOM 844 C C . LEU A 1 107 ? 18.909 -1.439 -4.778 1.00 89.12 107 LEU A C 1
ATOM 846 O O . LEU A 1 107 ? 19.455 -2.129 -5.641 1.00 89.12 107 LEU A O 1
ATOM 850 N N . MET A 1 108 ? 18.006 -0.508 -5.096 1.00 88.94 108 MET A N 1
ATOM 851 C CA . MET A 1 108 ? 17.585 -0.253 -6.475 1.00 88.94 108 MET A CA 1
ATOM 852 C C . MET A 1 108 ? 18.703 0.364 -7.314 1.00 88.94 108 MET A C 1
ATOM 854 O O . MET A 1 108 ? 18.892 -0.035 -8.463 1.00 88.94 108 MET A O 1
ATOM 858 N N . LYS A 1 109 ? 19.479 1.292 -6.748 1.00 90.31 109 LYS A N 1
ATOM 859 C CA . LYS A 1 109 ? 20.643 1.883 -7.414 1.00 90.31 109 LYS A CA 1
ATOM 860 C C . LYS A 1 109 ? 21.678 0.811 -7.755 1.00 90.31 109 LYS A C 1
ATOM 862 O O . LYS A 1 109 ? 22.161 0.781 -8.883 1.00 90.31 109 LYS A O 1
ATOM 867 N N . ALA A 1 110 ? 21.963 -0.100 -6.824 1.00 86.31 110 ALA A N 1
ATOM 868 C CA . ALA A 1 110 ? 22.873 -1.221 -7.051 1.00 86.31 110 ALA A CA 1
ATOM 869 C C . ALA A 1 110 ? 22.385 -2.163 -8.165 1.00 86.31 110 ALA A C 1
ATOM 871 O O . ALA A 1 110 ? 23.176 -2.590 -9.007 1.00 86.31 110 ALA A O 1
ATOM 872 N N . ALA A 1 111 ? 21.078 -2.434 -8.218 1.00 85.69 111 ALA A N 1
ATOM 873 C CA . ALA A 1 111 ? 20.483 -3.241 -9.279 1.00 85.69 111 ALA A CA 1
ATOM 874 C C . ALA A 1 111 ? 20.567 -2.564 -10.664 1.00 85.69 111 ALA A C 1
ATOM 876 O O . ALA A 1 111 ? 20.807 -3.238 -11.664 1.00 85.69 111 ALA A O 1
ATOM 877 N N . VAL A 1 112 ? 20.398 -1.236 -10.742 1.00 85.88 112 VAL A N 1
ATOM 878 C CA . VAL A 1 112 ? 20.445 -0.483 -12.011 1.00 85.88 112 VAL A CA 1
ATOM 879 C C . VAL A 1 112 ? 21.870 -0.332 -12.543 1.00 85.88 112 VAL A C 1
ATOM 881 O O . VAL A 1 112 ? 22.080 -0.539 -13.738 1.00 85.88 112 VAL A O 1
ATOM 884 N N . SER A 1 113 ? 22.850 -0.031 -11.684 1.00 82.81 113 SER A N 1
ATOM 885 C CA . SER A 1 113 ? 24.262 0.133 -12.081 1.00 82.81 113 SER A CA 1
ATOM 886 C C . SER A 1 113 ? 24.882 -1.124 -12.699 1.00 82.81 113 SER A C 1
ATOM 888 O O . SER A 1 113 ? 25.940 -1.048 -13.314 1.00 82.81 113 SER A O 1
ATOM 890 N N . ARG A 1 114 ? 24.232 -2.280 -12.536 1.00 70.38 114 ARG A N 1
ATOM 891 C CA . ARG A 1 114 ? 24.650 -3.572 -13.081 1.00 70.38 114 ARG A CA 1
ATOM 892 C C . ARG A 1 114 ? 23.973 -3.971 -14.378 1.00 70.38 114 ARG A C 1
ATOM 894 O O . ARG A 1 114 ? 24.251 -5.067 -14.857 1.00 70.38 114 ARG A O 1
ATOM 901 N N . ARG A 1 115 ? 23.112 -3.134 -14.971 1.00 64.75 115 ARG A N 1
ATOM 902 C CA . ARG A 1 115 ? 22.752 -3.376 -16.372 1.00 64.75 115 ARG A CA 1
ATOM 903 C C . ARG A 1 115 ? 24.066 -3.384 -17.143 1.00 64.75 115 ARG A C 1
ATOM 905 O O . ARG A 1 115 ? 24.725 -2.343 -17.121 1.00 64.75 115 ARG A O 1
ATOM 912 N N . PRO A 1 116 ? 24.479 -4.525 -17.730 1.00 59.28 116 PRO A N 1
ATOM 913 C CA . PRO A 1 116 ? 25.700 -4.561 -18.503 1.00 59.28 116 PRO A CA 1
ATOM 914 C C . PRO A 1 116 ? 25.559 -3.430 -19.506 1.00 59.28 116 PRO A C 1
ATOM 916 O O . PRO A 1 116 ? 24.588 -3.378 -20.265 1.00 59.28 116 PRO A O 1
ATOM 919 N N . THR A 1 117 ? 26.463 -2.457 -19.428 1.00 60.62 117 THR A N 1
ATOM 920 C CA . THR A 1 117 ? 26.741 -1.607 -20.570 1.00 60.62 117 THR A CA 1
ATOM 921 C C . THR A 1 117 ? 27.152 -2.601 -21.630 1.00 60.62 117 THR A C 1
ATOM 923 O O . THR A 1 117 ? 28.274 -3.095 -21.586 1.00 60.62 117 THR A O 1
ATOM 926 N N . GLU A 1 118 ? 26.191 -3.033 -22.450 1.00 56.94 118 GLU A N 1
ATOM 927 C CA . GLU A 1 118 ? 26.451 -3.895 -23.585 1.00 56.94 118 GLU A CA 1
ATOM 928 C C . GLU A 1 118 ? 27.633 -3.257 -24.287 1.00 56.94 118 GLU A C 1
ATOM 930 O O . GLU A 1 118 ? 27.529 -2.126 -24.776 1.00 56.94 118 GLU A O 1
ATOM 935 N N . ASP A 1 119 ? 28.772 -3.940 -24.227 1.00 51.62 119 ASP A N 1
ATOM 936 C CA . ASP A 1 119 ? 29.963 -3.572 -24.955 1.00 51.62 119 ASP A CA 1
ATOM 937 C C . ASP A 1 119 ? 29.568 -3.668 -26.429 1.00 51.62 119 ASP A C 1
ATOM 939 O O . ASP A 1 119 ? 29.682 -4.696 -27.089 1.00 51.62 119 ASP A O 1
ATOM 943 N N . ARG A 1 120 ? 29.018 -2.569 -26.954 1.00 58.31 120 ARG A N 1
ATOM 944 C CA . ARG A 1 120 ? 28.766 -2.325 -28.374 1.00 58.31 120 ARG A CA 1
ATOM 945 C C . ARG A 1 120 ? 30.094 -2.030 -29.074 1.00 58.31 120 ARG A C 1
ATOM 947 O O . ARG A 1 120 ? 30.190 -1.143 -29.922 1.00 58.31 120 ARG A O 1
ATOM 954 N N . SER A 1 121 ? 31.139 -2.763 -28.718 1.00 61.38 121 SER A N 1
ATOM 955 C CA . SER A 1 121 ? 32.420 -2.747 -29.394 1.00 61.38 121 SER A CA 1
ATOM 956 C C . SER A 1 121 ? 32.348 -3.707 -30.582 1.00 61.38 121 SER A C 1
ATOM 958 O O . SER A 1 121 ? 32.736 -4.866 -30.527 1.00 61.38 121 SER A O 1
ATOM 960 N N . GLY A 1 122 ? 31.858 -3.174 -31.704 1.00 59.75 122 GLY A N 1
ATOM 961 C CA . GLY A 1 122 ? 32.286 -3.649 -33.019 1.00 59.75 122 GLY A CA 1
ATOM 962 C C . GLY A 1 122 ? 31.239 -4.359 -33.868 1.00 59.75 122 GLY A C 1
ATOM 963 O O . GLY A 1 122 ? 31.319 -5.560 -34.076 1.00 59.75 122 GLY A O 1
ATOM 964 N N . GLN A 1 123 ? 30.361 -3.585 -34.510 1.00 51.00 123 GLN A N 1
ATOM 965 C CA . GLN A 1 123 ? 30.121 -3.764 -35.947 1.00 51.00 123 GLN A CA 1
ATOM 966 C C . GLN A 1 123 ? 29.444 -2.516 -36.540 1.00 51.00 123 GLN A C 1
ATOM 968 O O . GLN A 1 123 ? 28.348 -2.151 -36.107 1.00 51.00 123 GLN A O 1
ATOM 973 N N . PRO A 1 124 ? 30.039 -1.853 -37.552 1.00 48.72 124 PRO A N 1
ATOM 974 C CA . PRO A 1 124 ? 29.362 -0.815 -38.313 1.00 48.72 124 PRO A CA 1
ATOM 975 C C . PRO A 1 124 ? 28.376 -1.481 -39.278 1.00 48.72 124 PRO A C 1
ATOM 977 O O . PRO A 1 124 ? 28.602 -1.554 -40.484 1.00 48.72 124 PRO A O 1
ATOM 980 N N . SER A 1 125 ? 27.255 -1.978 -38.757 1.00 50.09 125 SER A N 1
ATOM 981 C CA . SER A 1 125 ? 26.110 -2.252 -39.614 1.00 50.09 125 SER A CA 1
ATOM 982 C C . SER A 1 125 ? 25.611 -0.911 -40.138 1.00 50.09 125 SER A C 1
ATOM 984 O O . SER A 1 125 ? 24.995 -0.135 -39.403 1.00 50.09 125 SER A O 1
ATOM 986 N N . ARG A 1 126 ? 25.879 -0.640 -41.422 1.00 52.00 126 ARG A N 1
ATOM 987 C CA . ARG A 1 126 ? 25.132 0.313 -42.257 1.00 52.00 126 ARG A CA 1
ATOM 988 C C . ARG A 1 126 ? 23.671 -0.147 -42.338 1.00 52.00 126 ARG A C 1
ATOM 990 O O . ARG A 1 126 ? 23.178 -0.532 -43.389 1.00 52.00 126 ARG A O 1
ATOM 997 N N . SER A 1 127 ? 22.970 -0.138 -41.214 1.00 50.53 127 SER A N 1
ATOM 998 C CA . SER A 1 127 ? 21.526 -0.046 -41.230 1.00 50.53 127 SER A CA 1
ATOM 999 C C . SER A 1 127 ? 21.232 1.419 -41.499 1.00 50.53 127 SER A C 1
ATOM 1001 O O . SER A 1 127 ? 21.762 2.313 -40.834 1.00 50.53 127 SER A O 1
ATOM 1003 N N . HIS A 1 128 ? 20.470 1.672 -42.558 1.00 54.81 128 HIS A N 1
ATOM 1004 C CA . HIS A 1 128 ? 19.862 2.968 -42.784 1.00 54.81 128 HIS A CA 1
ATOM 1005 C C . HIS A 1 128 ? 19.308 3.455 -41.447 1.00 54.81 128 HIS A C 1
ATOM 1007 O O . HIS A 1 128 ? 18.448 2.795 -40.863 1.00 54.81 128 HIS A O 1
ATOM 1013 N N . ARG A 1 129 ? 19.843 4.572 -40.939 1.00 50.62 129 ARG A N 1
ATOM 1014 C CA . ARG A 1 129 ? 19.239 5.298 -39.826 1.00 50.62 129 ARG A CA 1
ATOM 1015 C C . ARG A 1 129 ? 17.877 5.765 -40.323 1.00 50.62 129 ARG A C 1
ATOM 1017 O O . ARG A 1 129 ? 17.740 6.871 -40.835 1.00 50.62 129 ARG A O 1
ATOM 1024 N N . ILE A 1 130 ? 16.880 4.890 -40.237 1.00 56.12 130 ILE A N 1
ATOM 1025 C CA . ILE A 1 130 ? 15.488 5.298 -40.199 1.00 56.12 130 ILE A CA 1
ATOM 1026 C C . ILE A 1 130 ? 15.452 6.213 -38.988 1.00 56.12 130 ILE A C 1
ATOM 1028 O O . ILE A 1 130 ? 15.680 5.752 -37.871 1.00 56.12 130 ILE A O 1
ATOM 1032 N N . ASN A 1 131 ? 15.318 7.512 -39.248 1.00 58.81 131 ASN A N 1
ATOM 1033 C CA . ASN A 1 131 ? 15.179 8.539 -38.231 1.00 58.81 131 ASN A CA 1
ATOM 1034 C C . ASN A 1 131 ? 14.271 7.993 -37.126 1.00 58.81 131 ASN A C 1
ATOM 1036 O O . ASN A 1 131 ? 13.095 7.735 -37.375 1.00 58.81 131 ASN A O 1
ATOM 1040 N N . GLU A 1 132 ? 14.806 7.774 -35.923 1.00 58.44 132 GLU A N 1
ATOM 1041 C CA . GLU A 1 132 ? 13.998 7.293 -34.795 1.00 58.44 132 GLU A CA 1
ATOM 1042 C C . GLU A 1 132 ? 12.869 8.283 -34.470 1.00 58.44 132 GLU A C 1
ATOM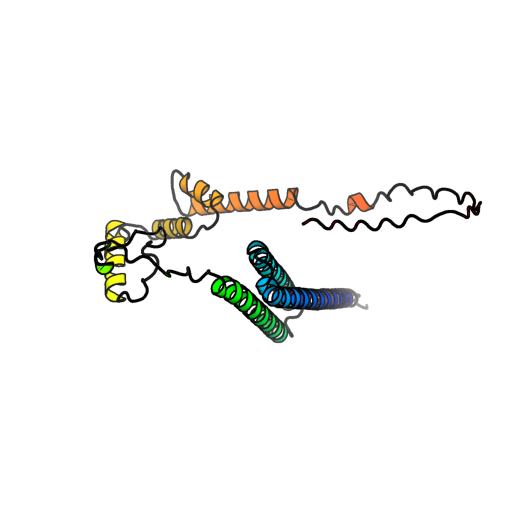 1044 O O . GLU A 1 132 ? 11.834 7.882 -33.948 1.00 58.44 132 GLU A O 1
ATOM 1049 N N . SER A 1 133 ? 13.007 9.545 -34.897 1.00 59.53 133 SER A N 1
ATOM 1050 C CA . SER A 1 133 ? 11.954 10.564 -34.880 1.00 59.53 133 SER A CA 1
ATOM 1051 C C . SER A 1 133 ? 10.762 10.279 -35.805 1.00 59.53 133 SER A C 1
ATOM 1053 O O . SER A 1 133 ? 9.712 10.888 -35.628 1.00 59.53 133 SER A O 1
ATOM 1055 N N . LEU A 1 134 ? 10.892 9.363 -36.771 1.00 59.88 134 LEU A N 1
ATOM 1056 C CA . LEU A 1 134 ? 9.818 8.926 -37.673 1.00 59.88 134 LEU A CA 1
ATOM 1057 C C . LEU A 1 134 ? 9.252 7.551 -37.307 1.00 59.88 134 LEU A C 1
ATOM 1059 O O . LEU A 1 134 ? 8.326 7.078 -37.967 1.00 59.88 134 LEU A O 1
ATOM 1063 N N . LYS A 1 135 ? 9.784 6.886 -36.275 1.00 62.62 135 LYS A N 1
ATOM 1064 C CA . LYS A 1 135 ? 9.217 5.620 -35.815 1.00 62.62 135 LYS A CA 1
ATOM 1065 C C . LYS A 1 135 ? 7.921 5.946 -35.062 1.00 62.62 135 LYS A C 1
ATOM 1067 O O . LYS A 1 135 ? 7.994 6.631 -34.039 1.00 62.62 135 LYS A O 1
ATOM 1072 N N . PRO A 1 136 ? 6.737 5.502 -35.528 1.00 62.78 136 PRO A N 1
ATOM 1073 C CA . PRO A 1 136 ? 5.514 5.698 -34.765 1.00 62.78 136 PRO A CA 1
ATOM 1074 C C . PRO A 1 136 ? 5.716 5.053 -33.395 1.00 62.78 136 PRO A C 1
ATOM 1076 O O . PRO A 1 136 ? 6.118 3.890 -33.303 1.00 62.78 136 PRO A O 1
ATOM 1079 N N . ALA A 1 137 ? 5.519 5.838 -32.335 1.00 59.50 137 ALA A N 1
ATOM 1080 C CA . ALA A 1 137 ? 5.693 5.363 -30.974 1.00 59.50 137 ALA A CA 1
ATOM 1081 C C . ALA A 1 137 ? 4.841 4.104 -30.790 1.00 59.50 137 ALA A C 1
ATOM 1083 O O . ALA A 1 137 ? 3.623 4.148 -30.973 1.00 59.50 137 ALA A O 1
ATOM 1084 N N . ILE A 1 138 ? 5.488 2.986 -30.450 1.00 55.88 138 ILE A N 1
ATOM 1085 C CA . ILE A 1 138 ? 4.790 1.762 -30.067 1.00 55.88 138 ILE A CA 1
ATOM 1086 C C . ILE A 1 138 ? 3.881 2.167 -28.908 1.00 55.88 138 ILE A C 1
ATOM 1088 O O . ILE A 1 138 ? 4.373 2.611 -27.868 1.00 55.88 138 ILE A O 1
ATOM 1092 N N . LEU A 1 139 ? 2.562 2.105 -29.115 1.00 47.50 139 LEU A N 1
ATOM 1093 C CA . LEU A 1 139 ? 1.574 2.362 -28.073 1.00 47.50 139 LEU A CA 1
ATOM 1094 C C . LEU A 1 139 ? 1.769 1.298 -26.989 1.00 47.50 139 LEU A C 1
ATOM 1096 O O . LEU A 1 139 ? 1.206 0.208 -27.064 1.00 47.50 139 LEU A O 1
ATOM 1100 N N . SER A 1 140 ? 2.618 1.586 -26.000 1.00 56.31 140 SER A N 1
ATOM 1101 C CA . SER A 1 140 ? 2.713 0.757 -24.805 1.00 56.31 140 SER A CA 1
ATOM 1102 C C . SER A 1 140 ? 1.372 0.817 -24.073 1.00 56.31 140 SER A C 1
ATOM 1104 O O . SER A 1 140 ? 0.631 1.797 -24.176 1.00 56.31 140 SER A O 1
ATOM 1106 N N . LYS A 1 141 ? 1.050 -0.227 -23.308 1.00 51.44 141 LYS A N 1
ATOM 1107 C CA . LYS A 1 141 ? -0.152 -0.286 -22.456 1.00 51.44 141 LYS A CA 1
ATOM 1108 C C . LYS A 1 141 ? -0.265 0.916 -21.495 1.00 51.44 141 LYS A C 1
ATOM 1110 O O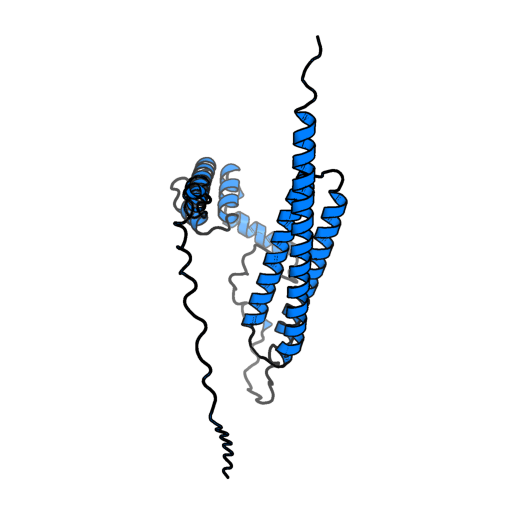 . LYS A 1 141 ? -1.369 1.263 -21.079 1.00 51.44 141 LYS A O 1
ATOM 1115 N N . ASP A 1 142 ? 0.856 1.586 -21.221 1.00 48.56 142 ASP A N 1
ATOM 1116 C CA . ASP A 1 142 ? 0.963 2.782 -20.378 1.00 48.56 142 ASP A CA 1
ATOM 1117 C C . ASP A 1 142 ? 0.696 4.095 -21.128 1.00 48.56 142 ASP A C 1
ATOM 1119 O O . ASP A 1 142 ? 0.536 5.141 -20.508 1.00 48.56 142 ASP A O 1
ATOM 1123 N N . ALA A 1 143 ? 0.543 4.063 -22.456 1.00 53.34 143 ALA A N 1
ATOM 1124 C CA . ALA A 1 143 ? 0.065 5.194 -23.254 1.00 53.34 143 ALA A CA 1
ATOM 1125 C C . ALA A 1 143 ? -1.439 5.466 -23.061 1.00 53.34 143 ALA A C 1
ATOM 1127 O O . ALA A 1 143 ? -2.068 6.130 -23.890 1.00 53.34 143 ALA A O 1
ATOM 1128 N N . SER A 1 144 ? -2.021 4.961 -21.973 1.00 58.97 144 SER A N 1
ATOM 1129 C CA . SER A 1 144 ? -3.323 5.393 -21.509 1.00 58.97 144 SER A CA 1
ATOM 1130 C C . SER A 1 144 ? -3.253 6.907 -21.254 1.00 58.97 144 SER A C 1
ATOM 1132 O O . SER A 1 144 ? -2.316 7.368 -20.603 1.00 58.97 144 SER A O 1
ATOM 1134 N N . PRO A 1 145 ? -4.224 7.707 -21.718 1.00 61.34 145 PRO A N 1
ATOM 1135 C CA . PRO A 1 145 ? -4.247 9.167 -21.557 1.00 61.34 145 PRO A CA 1
ATOM 1136 C C . PRO A 1 145 ? -4.411 9.624 -20.092 1.00 61.34 145 PRO A C 1
ATOM 1138 O O . PRO A 1 145 ? -4.763 10.765 -19.830 1.00 61.34 145 PRO A O 1
ATOM 1141 N N . LYS A 1 146 ? -4.159 8.733 -19.127 1.00 68.38 146 LYS A N 1
ATOM 1142 C CA . LYS A 1 146 ? -4.276 8.947 -17.686 1.00 68.38 146 LYS A CA 1
ATOM 1143 C C . LYS A 1 146 ? -3.245 9.943 -17.157 1.00 68.38 146 LYS A C 1
ATOM 1145 O O . LYS A 1 146 ? -3.454 10.468 -16.069 1.00 68.38 146 LYS A O 1
ATOM 1150 N N . GLN A 1 147 ? -2.134 10.149 -17.869 1.00 79.25 147 GLN A N 1
ATOM 1151 C CA . GLN A 1 147 ? -1.032 10.998 -17.424 1.00 79.25 147 GLN A CA 1
ATOM 1152 C C . GLN A 1 147 ? -0.441 11.792 -18.596 1.00 79.25 147 GLN A C 1
ATOM 1154 O O . GLN A 1 147 ? -0.269 11.266 -19.700 1.00 79.25 147 GLN A O 1
ATOM 1159 N N . GLN A 1 148 ? -0.125 13.063 -18.344 1.00 87.19 148 GLN A N 1
ATOM 1160 C CA . GLN A 1 148 ? 0.632 13.909 -19.266 1.00 87.19 148 GLN A CA 1
ATOM 1161 C C . GLN A 1 148 ? 2.017 13.291 -19.492 1.00 87.19 148 GLN A C 1
ATOM 1163 O O . GLN A 1 148 ? 2.709 12.936 -18.536 1.00 87.19 148 GLN A O 1
ATOM 1168 N N . ARG A 1 149 ? 2.437 13.150 -20.753 1.00 84.56 149 ARG A N 1
ATOM 1169 C CA . ARG A 1 149 ? 3.770 12.609 -21.059 1.00 84.56 149 ARG A CA 1
ATOM 1170 C C . ARG A 1 149 ? 4.850 13.623 -20.684 1.00 84.56 149 ARG A C 1
ATOM 1172 O O . ARG A 1 149 ? 4.650 14.827 -20.837 1.00 84.56 149 ARG A O 1
ATOM 1179 N N . SER A 1 150 ? 6.015 13.140 -20.253 1.00 83.44 150 SER A N 1
ATOM 1180 C CA . SER A 1 150 ? 7.169 14.014 -20.007 1.00 83.44 150 SER A CA 1
ATOM 1181 C C . SER A 1 150 ? 7.509 14.811 -21.273 1.00 83.44 150 SER A C 1
ATOM 1183 O O . SER A 1 150 ? 7.640 14.231 -22.351 1.00 83.44 150 SER A O 1
ATOM 1185 N N . GLY A 1 151 ? 7.585 16.140 -21.153 1.00 89.19 151 GLY A N 1
ATOM 1186 C CA . GLY A 1 151 ? 7.825 17.061 -22.272 1.00 89.19 151 GLY A CA 1
ATOM 1187 C C . GLY A 1 151 ? 6.603 17.403 -23.136 1.00 89.19 151 GLY A C 1
ATOM 1188 O O . GLY A 1 151 ? 6.723 18.230 -24.035 1.00 89.19 151 GLY A O 1
ATOM 1189 N N . GLN A 1 152 ? 5.425 16.821 -22.883 1.00 90.69 152 GLN A N 1
ATOM 1190 C CA . GLN A 1 152 ? 4.194 17.201 -23.583 1.00 90.69 152 GLN A CA 1
ATOM 1191 C C . GLN A 1 152 ? 3.673 18.543 -23.046 1.00 90.69 152 GLN A C 1
ATOM 1193 O O . GLN A 1 152 ? 3.523 18.670 -21.829 1.00 90.69 152 GLN A O 1
ATOM 1198 N N . PRO A 1 153 ? 3.320 19.522 -23.896 1.00 94.06 153 PRO A N 1
ATOM 1199 C CA . PRO A 1 153 ? 2.630 20.727 -23.445 1.00 94.06 153 PRO A CA 1
ATOM 1200 C C . PRO A 1 153 ? 1.297 20.392 -22.765 1.00 94.06 153 PRO A C 1
ATOM 1202 O O . PRO A 1 153 ? 0.519 19.565 -23.248 1.00 94.06 153 PRO A O 1
ATOM 1205 N N . PHE A 1 154 ? 1.007 21.047 -21.640 1.00 88.94 154 PHE A N 1
ATOM 1206 C CA . PHE A 1 154 ? -0.215 20.774 -20.875 1.00 88.94 154 PHE A CA 1
ATOM 1207 C C . PHE A 1 154 ? -1.492 21.100 -21.669 1.00 88.94 154 PHE A C 1
ATOM 1209 O O . PHE A 1 154 ? -2.494 20.397 -21.556 1.00 88.94 154 PHE A O 1
ATOM 1216 N N . THR A 1 155 ? -1.450 22.127 -22.522 1.00 95.44 155 THR A N 1
ATOM 1217 C CA . THR A 1 155 ? -2.557 22.509 -23.413 1.00 95.44 155 THR A CA 1
ATOM 1218 C C . THR A 1 155 ? -2.943 21.386 -24.371 1.00 95.44 155 THR A C 1
ATOM 1220 O O . THR A 1 155 ? -4.128 21.102 -24.529 1.00 95.44 155 THR A O 1
ATOM 1223 N N . ASP A 1 156 ? -1.957 20.700 -24.948 1.00 90.62 156 ASP A N 1
ATOM 1224 C CA . ASP A 1 156 ? -2.173 19.603 -25.895 1.00 90.62 156 ASP A CA 1
ATOM 1225 C C . ASP A 1 156 ? -2.722 18.369 -25.180 1.00 90.62 156 ASP A C 1
ATOM 1227 O O . ASP A 1 156 ? -3.616 17.684 -25.681 1.00 90.62 156 ASP A O 1
ATOM 1231 N N . TYR A 1 157 ? -2.216 18.101 -23.971 1.00 91.62 157 TYR A N 1
ATOM 1232 C CA . TYR A 1 157 ? -2.768 17.074 -23.093 1.00 91.62 157 TYR A CA 1
ATOM 1233 C C . TYR A 1 157 ? -4.248 17.345 -22.782 1.00 91.62 157 TYR A C 1
ATOM 1235 O O . TYR A 1 157 ? -5.084 16.459 -22.958 1.00 91.62 157 TYR A O 1
ATOM 1243 N N . MET A 1 158 ? -4.590 18.579 -22.405 1.00 92.69 158 MET A N 1
ATOM 1244 C CA . MET A 1 158 ? -5.968 18.980 -22.118 1.00 92.69 158 MET A CA 1
ATOM 1245 C C . MET A 1 158 ? -6.877 18.928 -23.349 1.00 92.69 158 MET A C 1
ATOM 1247 O O . MET A 1 158 ? -8.027 18.508 -23.232 1.00 92.69 158 MET A O 1
ATOM 1251 N N . ALA A 1 159 ? -6.391 19.326 -24.527 1.00 91.44 159 ALA A N 1
ATOM 1252 C CA . ALA A 1 159 ? -7.147 19.225 -25.774 1.00 91.44 159 ALA A CA 1
ATOM 1253 C C . ALA A 1 159 ? -7.492 17.764 -26.093 1.00 91.44 159 ALA A C 1
ATOM 1255 O O . ALA A 1 159 ? -8.652 17.448 -26.355 1.00 91.44 159 ALA A O 1
ATOM 1256 N N . LYS A 1 160 ? -6.513 16.862 -25.959 1.00 89.81 160 LYS A N 1
ATOM 1257 C CA . LYS A 1 160 ? -6.717 15.422 -26.140 1.00 89.81 160 LYS A CA 1
ATOM 1258 C C . LYS A 1 160 ? -7.675 14.837 -25.104 1.00 89.81 160 LYS A C 1
ATOM 1260 O O . LYS A 1 160 ? -8.508 14.001 -25.437 1.00 89.81 160 LYS A O 1
ATOM 1265 N N . LEU A 1 161 ? -7.591 15.282 -23.851 1.00 88.31 161 LEU A N 1
ATOM 1266 C CA . LEU A 1 161 ? -8.503 14.841 -22.797 1.00 88.31 161 LEU A CA 1
ATOM 1267 C C . LEU A 1 161 ? -9.948 15.293 -23.070 1.00 88.31 161 LEU A C 1
ATOM 1269 O O . LEU A 1 161 ? -10.867 14.502 -22.886 1.00 88.31 161 LEU A O 1
ATOM 1273 N N . LYS A 1 162 ? -10.146 16.513 -23.591 1.00 89.25 162 LYS A N 1
ATOM 1274 C CA . LYS A 1 162 ? -11.458 17.013 -24.050 1.00 89.25 162 LYS A CA 1
ATOM 1275 C C . LYS A 1 162 ? -11.994 16.268 -25.273 1.00 89.25 162 LYS A C 1
ATOM 1277 O O . LYS A 1 162 ? -13.196 16.080 -25.409 1.00 89.25 162 LYS A O 1
ATOM 1282 N N . GLU A 1 163 ? -11.127 15.877 -26.199 1.00 89.50 163 GLU A N 1
ATOM 1283 C CA . GLU A 1 163 ? -11.527 15.059 -27.346 1.00 89.50 163 GLU A CA 1
ATOM 1284 C C . GLU A 1 163 ? -12.016 13.684 -26.879 1.00 89.50 163 GLU A C 1
ATOM 1286 O O . GLU A 1 163 ? -13.099 13.244 -27.255 1.00 89.50 163 GLU A O 1
ATOM 1291 N N . LEU A 1 164 ? -11.266 13.048 -25.977 1.00 86.94 164 LEU A N 1
ATOM 1292 C CA . LEU A 1 164 ? -11.640 11.765 -25.390 1.00 86.94 164 LEU A CA 1
ATOM 1293 C C . LEU A 1 164 ? -12.917 11.852 -24.551 1.00 86.94 164 LEU A C 1
ATOM 1295 O O . LEU A 1 164 ? -13.723 10.929 -24.607 1.00 86.94 164 LEU A O 1
ATOM 1299 N N . SER A 1 165 ? -13.134 12.945 -23.810 1.00 86.25 165 SER A N 1
ATOM 1300 C CA . SER A 1 165 ? -14.374 13.134 -23.047 1.00 86.25 165 SER A CA 1
ATOM 1301 C C . SER A 1 165 ? -15.595 13.239 -23.959 1.00 86.25 165 SER A C 1
ATOM 1303 O O . SER A 1 165 ? -16.637 12.676 -23.640 1.00 86.25 165 SER A O 1
ATOM 1305 N N . LYS A 1 166 ? -15.452 13.904 -25.115 1.00 90.25 166 LYS A N 1
ATOM 1306 C CA . LYS A 1 166 ? -16.503 13.978 -26.139 1.00 90.25 166 LYS A CA 1
ATOM 1307 C C . LYS A 1 166 ? -16.752 12.629 -26.806 1.00 90.25 166 LYS A C 1
ATOM 1309 O O . LYS A 1 166 ? -17.900 12.253 -26.979 1.00 90.25 166 LYS A O 1
ATOM 1314 N N . LEU A 1 167 ? -15.696 11.889 -27.153 1.00 85.38 167 LEU A N 1
ATOM 1315 C CA . LEU A 1 167 ? -15.822 10.547 -27.741 1.00 85.38 167 LEU A CA 1
ATOM 1316 C C . LEU A 1 167 ? -16.472 9.545 -26.781 1.00 85.38 167 LEU A C 1
ATOM 1318 O O . LEU A 1 167 ? -17.168 8.638 -27.222 1.00 85.38 167 LEU A O 1
ATOM 1322 N N . ALA A 1 168 ? -16.239 9.712 -25.480 1.00 84.62 168 ALA A N 1
ATOM 1323 C CA . ALA A 1 168 ? -16.864 8.916 -24.433 1.00 84.62 168 ALA A CA 1
ATOM 1324 C C . ALA A 1 168 ? -18.257 9.429 -24.024 1.00 84.62 168 ALA A C 1
ATOM 1326 O O . ALA A 1 168 ? -18.839 8.870 -23.100 1.00 84.62 168 ALA A O 1
ATOM 1327 N N . ASP A 1 169 ? -18.775 10.481 -24.676 1.00 93.06 169 ASP A N 1
ATOM 1328 C CA . ASP A 1 169 ? -20.082 11.079 -24.382 1.00 93.06 169 ASP A CA 1
ATOM 1329 C C . ASP A 1 169 ? -20.280 11.405 -22.883 1.00 93.06 169 ASP A C 1
ATOM 1331 O O . ASP A 1 169 ? -21.389 11.314 -22.357 1.00 93.06 169 ASP A O 1
ATOM 1335 N N . LEU A 1 170 ? -19.214 11.817 -22.177 1.00 88.25 170 LEU A N 1
ATOM 1336 C CA . LEU A 1 170 ? -19.274 12.059 -20.724 1.00 88.25 170 LEU A CA 1
ATOM 1337 C C . LEU A 1 170 ? -20.298 13.137 -20.346 1.00 88.25 170 LEU A C 1
ATOM 1339 O O . LEU A 1 170 ? -20.860 13.091 -19.258 1.00 88.25 170 LEU A O 1
ATOM 1343 N N . ASP A 1 171 ? -20.572 14.067 -21.260 1.00 92.44 171 ASP A N 1
ATOM 1344 C CA . ASP A 1 171 ? -21.552 15.140 -21.078 1.00 92.44 171 ASP A CA 1
ATOM 1345 C C . ASP A 1 171 ? -23.001 14.616 -21.012 1.00 92.44 171 ASP A C 1
ATOM 1347 O O . ASP A 1 171 ? -23.893 15.323 -20.545 1.00 92.44 171 ASP A O 1
ATOM 1351 N N . LYS A 1 172 ? -23.250 13.391 -21.495 1.00 95.00 172 LYS A N 1
ATOM 1352 C CA . LYS A 1 172 ? -24.566 12.735 -21.459 1.00 95.00 172 LYS A CA 1
ATOM 1353 C C . LYS A 1 172 ? -24.750 11.841 -20.236 1.00 95.00 172 LYS A C 1
ATOM 1355 O O . LYS A 1 172 ? -25.871 11.404 -19.990 1.00 95.00 172 LYS A O 1
ATOM 1360 N N . LEU A 1 173 ? -23.675 11.548 -19.503 1.00 94.06 173 LEU A N 1
ATOM 1361 C CA . LEU A 1 173 ? -23.747 10.709 -18.317 1.00 94.06 173 LEU A CA 1
ATOM 1362 C C . LEU A 1 173 ? -24.372 11.490 -17.165 1.00 94.06 173 LEU A C 1
ATOM 1364 O O . LEU A 1 173 ? -23.997 12.624 -16.861 1.00 94.06 173 LEU A O 1
ATOM 1368 N N . SER A 1 174 ? -25.311 10.849 -16.488 1.00 96.38 174 SER A N 1
ATOM 1369 C CA . SER A 1 174 ? -25.806 11.317 -15.203 1.00 96.38 174 SER A CA 1
ATOM 1370 C C . SER A 1 174 ? -24.696 11.284 -14.147 1.00 96.38 174 SER A C 1
ATOM 1372 O O . SER A 1 174 ? -23.710 10.550 -14.251 1.00 96.38 174 SER A O 1
ATOM 1374 N N . VAL A 1 175 ? -24.875 12.062 -13.077 1.00 94.31 175 VAL A N 1
ATOM 1375 C CA . VAL A 1 175 ? -23.944 12.072 -11.937 1.00 94.31 175 VAL A CA 1
ATOM 1376 C C . VAL A 1 175 ? -23.760 10.660 -11.364 1.00 94.31 175 VAL A C 1
ATOM 1378 O O . VAL A 1 175 ? -22.641 10.274 -11.034 1.00 94.31 175 VAL A O 1
ATOM 1381 N N . GLU A 1 176 ? -24.832 9.866 -11.303 1.00 94.00 176 GLU A N 1
ATOM 1382 C CA . GLU A 1 176 ? -24.781 8.478 -10.829 1.00 94.00 176 GLU A CA 1
ATOM 1383 C C . GLU A 1 176 ? -23.936 7.582 -11.743 1.00 94.00 176 GLU A C 1
ATOM 1385 O O . GLU A 1 176 ? -23.089 6.835 -11.257 1.00 94.00 176 GLU A O 1
ATOM 1390 N N . GLU A 1 177 ? -24.091 7.692 -13.064 1.00 94.69 177 GLU A N 1
ATOM 1391 C CA . GLU A 1 177 ? -23.289 6.924 -14.025 1.00 94.69 177 GLU A CA 1
ATOM 1392 C C . GLU A 1 177 ? -21.805 7.314 -13.986 1.00 94.69 177 GLU A C 1
ATOM 1394 O O . GLU A 1 177 ? -20.935 6.456 -14.147 1.00 94.69 177 GLU A O 1
ATOM 1399 N N . ILE A 1 178 ? -21.494 8.585 -13.705 1.00 93.56 178 ILE A N 1
ATOM 1400 C CA . ILE A 1 178 ? -20.113 9.034 -13.475 1.00 93.56 178 ILE A CA 1
ATOM 1401 C C . ILE A 1 178 ? -19.528 8.352 -12.231 1.00 93.56 178 ILE A C 1
ATOM 1403 O O . ILE A 1 178 ? -18.386 7.890 -12.271 1.00 93.56 178 ILE A O 1
ATOM 1407 N N . PHE A 1 179 ? -20.289 8.242 -11.137 1.00 94.06 179 PHE A N 1
ATOM 1408 C CA . PHE A 1 179 ? -19.834 7.520 -9.942 1.00 94.06 179 PHE A CA 1
ATOM 1409 C C . PHE A 1 179 ? -19.624 6.033 -10.212 1.00 94.06 179 PHE A C 1
ATOM 1411 O O . PHE A 1 179 ? -18.602 5.484 -9.807 1.00 94.06 179 PHE A O 1
ATOM 1418 N N . VAL A 1 180 ? -20.534 5.401 -10.952 1.00 95.62 180 VAL A N 1
ATOM 1419 C CA . VAL A 1 180 ? -20.400 4.005 -11.384 1.00 95.62 180 VAL A CA 1
ATOM 1420 C C . VAL A 1 180 ? -19.130 3.811 -12.217 1.00 95.62 180 VAL A C 1
ATOM 1422 O O . VAL A 1 180 ? -18.341 2.904 -11.947 1.00 95.62 180 VAL A O 1
ATOM 1425 N N . PHE A 1 181 ? -18.871 4.695 -13.182 1.00 93.56 181 PHE A N 1
ATOM 1426 C CA . PHE A 1 181 ? -17.642 4.669 -13.972 1.00 93.56 181 PHE A CA 1
ATOM 1427 C C . PHE A 1 181 ? -16.387 4.827 -13.098 1.00 93.56 181 PHE A C 1
ATOM 1429 O O . PHE A 1 181 ? -15.413 4.086 -13.260 1.00 93.56 181 PHE A O 1
ATOM 1436 N N . CYS A 1 182 ? -16.408 5.766 -12.148 1.00 91.62 182 CYS A N 1
ATOM 1437 C CA . CYS A 1 182 ? -15.319 5.974 -11.197 1.00 91.62 182 CYS A CA 1
ATOM 1438 C C . CYS A 1 182 ? -15.082 4.748 -10.306 1.00 91.62 182 CYS A C 1
ATOM 1440 O O . CYS A 1 182 ? -13.924 4.392 -10.095 1.00 91.62 182 CYS A O 1
ATOM 1442 N N . ALA A 1 183 ? -16.143 4.087 -9.835 1.00 92.69 183 ALA A N 1
ATOM 1443 C CA . ALA A 1 183 ? -16.053 2.864 -9.045 1.00 92.69 183 ALA A CA 1
ATOM 1444 C C . ALA A 1 183 ? -15.387 1.743 -9.854 1.00 92.69 183 ALA A C 1
ATOM 1446 O O . ALA A 1 183 ? -14.346 1.238 -9.445 1.00 92.69 183 ALA A O 1
ATOM 1447 N N . LEU A 1 184 ? -15.888 1.451 -11.060 1.00 94.56 184 LEU A N 1
ATOM 1448 C CA . LEU A 1 184 ? -15.317 0.432 -11.954 1.00 94.56 184 LEU A CA 1
ATOM 1449 C C . LEU A 1 184 ? -13.832 0.675 -12.248 1.00 94.56 184 LEU A C 1
ATOM 1451 O O . LEU A 1 184 ? -13.017 -0.242 -12.229 1.00 94.56 184 LEU A O 1
ATOM 1455 N N . ARG A 1 185 ? -13.458 1.926 -12.526 1.00 90.19 185 ARG A N 1
ATOM 1456 C CA . ARG A 1 185 ? -12.076 2.286 -12.866 1.00 90.19 185 ARG A CA 1
ATOM 1457 C C . ARG A 1 185 ? -11.162 2.371 -11.640 1.00 90.19 185 ARG A C 1
ATOM 1459 O O . ARG A 1 185 ? -9.944 2.281 -11.801 1.00 90.19 185 ARG A O 1
ATOM 1466 N N . GLY A 1 186 ? -11.728 2.615 -10.460 1.00 90.50 186 GLY A N 1
ATOM 1467 C CA . GLY A 1 186 ? -11.025 2.725 -9.183 1.00 90.50 186 GLY A CA 1
ATOM 1468 C C . GLY A 1 186 ? -10.748 1.379 -8.514 1.00 90.50 186 GLY A C 1
ATOM 1469 O O . GLY A 1 186 ? -9.799 1.285 -7.736 1.00 90.50 186 GLY A O 1
ATOM 1470 N N . THR A 1 187 ? -11.519 0.339 -8.836 1.00 95.38 187 THR A N 1
ATOM 1471 C CA . THR A 1 187 ? -11.323 -1.006 -8.291 1.00 95.38 187 THR A CA 1
ATOM 1472 C C . THR A 1 187 ? -9.989 -1.604 -8.741 1.00 95.38 187 THR A C 1
ATOM 1474 O O . THR A 1 187 ? -9.717 -1.768 -9.930 1.00 95.38 187 THR A O 1
ATOM 1477 N N . VAL A 1 188 ? -9.138 -1.929 -7.764 1.00 94.44 188 VAL A N 1
ATOM 1478 C CA . VAL A 1 188 ? -7.828 -2.570 -7.986 1.00 94.44 188 VAL A CA 1
ATOM 1479 C C . VAL A 1 188 ? -7.941 -4.098 -7.975 1.00 94.44 188 VAL A C 1
ATOM 1481 O O . VAL A 1 188 ? -7.144 -4.781 -8.620 1.00 94.44 188 VAL A O 1
ATOM 1484 N N . ASP A 1 189 ? -8.916 -4.627 -7.237 1.00 95.12 189 ASP A N 1
ATOM 1485 C CA . ASP A 1 189 ? -9.169 -6.059 -7.122 1.00 95.12 189 ASP A CA 1
ATOM 1486 C C . ASP A 1 189 ? -9.852 -6.592 -8.391 1.00 95.12 189 ASP A C 1
ATOM 1488 O O . ASP A 1 189 ? -10.889 -6.081 -8.811 1.00 95.12 189 ASP A O 1
ATOM 1492 N N . LYS A 1 190 ? -9.243 -7.596 -9.027 1.00 95.50 190 LYS A N 1
ATOM 1493 C CA . LYS A 1 190 ? -9.728 -8.131 -10.305 1.00 95.50 190 LYS A CA 1
ATOM 1494 C C . LYS A 1 190 ? -11.024 -8.910 -10.139 1.00 95.50 190 LYS A C 1
ATOM 1496 O O . LYS A 1 190 ? -11.903 -8.748 -10.972 1.00 95.50 190 LYS A O 1
ATOM 1501 N N . ASP A 1 191 ? -11.148 -9.679 -9.061 1.00 96.50 191 ASP A N 1
ATOM 1502 C CA . ASP A 1 191 ? -12.310 -10.543 -8.850 1.00 96.50 191 ASP A CA 1
ATOM 1503 C C . ASP A 1 191 ? -13.563 -9.679 -8.616 1.00 96.50 191 ASP A C 1
ATOM 1505 O O . ASP A 1 191 ? -14.604 -9.900 -9.224 1.00 96.50 191 ASP A O 1
ATOM 1509 N N . LEU A 1 192 ? -13.431 -8.613 -7.818 1.00 97.00 192 LEU A N 1
ATOM 1510 C CA . LEU A 1 192 ? -14.508 -7.640 -7.606 1.00 97.00 192 LEU A CA 1
ATOM 1511 C C . LEU A 1 192 ? -14.840 -6.838 -8.874 1.00 97.00 192 LEU A C 1
ATOM 1513 O O . LEU A 1 192 ? -15.995 -6.488 -9.110 1.00 97.00 192 LEU A O 1
ATOM 1517 N N . LEU A 1 193 ? -13.831 -6.506 -9.685 1.00 97.19 193 LEU A N 1
ATOM 1518 C CA . LEU A 1 193 ? -14.061 -5.819 -10.953 1.00 97.19 193 LEU A CA 1
ATOM 1519 C C . LEU A 1 193 ? -14.852 -6.702 -11.923 1.00 97.19 193 LEU A C 1
ATOM 1521 O O . LEU A 1 193 ? -15.777 -6.202 -12.560 1.00 97.19 193 LEU A O 1
ATOM 1525 N N . ASP A 1 194 ? -14.507 -7.984 -12.016 1.00 97.25 194 ASP A N 1
ATOM 1526 C CA . ASP A 1 194 ? -15.231 -8.950 -12.840 1.00 97.25 194 ASP A CA 1
ATOM 1527 C C . ASP A 1 194 ? -16.693 -9.065 -12.364 1.00 97.25 194 ASP A C 1
ATOM 1529 O O . ASP A 1 194 ? -17.604 -8.897 -13.179 1.00 97.25 194 ASP A O 1
ATOM 1533 N N . ASP A 1 195 ? -16.928 -9.163 -11.047 1.00 97.06 195 ASP A N 1
ATOM 1534 C CA . ASP A 1 195 ? -18.277 -9.157 -10.454 1.00 97.06 195 ASP A CA 1
ATOM 1535 C C . ASP A 1 195 ? -19.075 -7.888 -10.841 1.00 97.06 195 ASP A C 1
ATOM 1537 O O . ASP A 1 195 ? -20.250 -7.960 -11.210 1.00 97.06 195 ASP A O 1
ATOM 1541 N N . PHE A 1 196 ? -18.452 -6.701 -10.824 1.00 97.75 196 PHE A N 1
ATOM 1542 C CA . PHE A 1 196 ? -19.116 -5.464 -11.256 1.00 97.75 196 PHE A CA 1
ATOM 1543 C C . PHE A 1 196 ? -19.412 -5.421 -12.763 1.00 97.75 196 PHE A C 1
ATOM 1545 O O . PHE A 1 196 ? -20.407 -4.820 -13.189 1.00 97.75 196 PHE A O 1
ATOM 1552 N N . LEU A 1 197 ? -18.548 -6.008 -13.595 1.00 96.81 197 LEU A N 1
ATOM 1553 C CA . LEU A 1 197 ? -18.733 -6.040 -15.046 1.00 96.81 197 LEU A CA 1
ATOM 1554 C C . LEU A 1 197 ? -19.885 -6.967 -15.449 1.00 96.81 197 LEU A C 1
ATOM 1556 O O . LEU A 1 197 ? -20.610 -6.634 -16.396 1.00 96.81 197 LEU A O 1
ATOM 1560 N N . GLU A 1 198 ? -20.100 -8.046 -14.697 1.00 97.38 198 GLU A N 1
ATOM 1561 C CA . GLU A 1 198 ? -21.193 -9.008 -14.883 1.00 97.38 198 GLU A CA 1
ATOM 1562 C C . GLU A 1 198 ? -22.578 -8.460 -14.497 1.00 97.38 198 GLU A C 1
ATOM 1564 O O . GLU A 1 198 ? -23.596 -9.003 -14.936 1.00 97.38 198 GLU A O 1
ATOM 1569 N N . LEU A 1 199 ? -22.657 -7.350 -13.749 1.00 97.00 199 LEU A N 1
ATOM 1570 C CA . LEU A 1 199 ? -23.940 -6.753 -13.373 1.00 97.00 199 LEU A CA 1
ATOM 1571 C C . LEU A 1 199 ? -24.754 -6.328 -14.613 1.00 97.00 199 LEU A C 1
ATOM 1573 O O . LEU A 1 199 ? -24.267 -5.513 -15.415 1.00 97.00 199 LEU A O 1
ATOM 1577 N N . PRO A 1 200 ? -26.013 -6.800 -14.753 1.00 95.19 200 PRO A N 1
ATOM 1578 C CA . PRO A 1 200 ? -26.858 -6.478 -15.902 1.00 95.19 200 PRO A CA 1
ATOM 1579 C C . PRO A 1 200 ? -27.244 -4.995 -15.920 1.00 95.19 200 PRO A C 1
ATOM 1581 O O . PRO A 1 200 ? -27.253 -4.376 -16.979 1.00 95.19 200 PRO A O 1
ATOM 1584 N N . ASN A 1 201 ? -27.486 -4.413 -14.740 1.00 94.44 201 ASN A N 1
ATOM 1585 C CA . ASN A 1 201 ? -27.769 -2.994 -14.556 1.00 94.4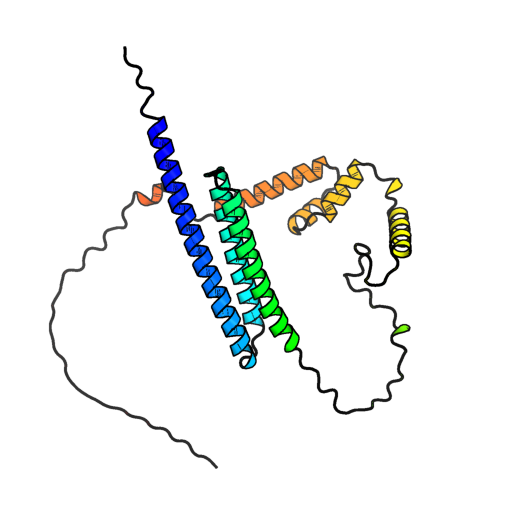4 201 ASN A CA 1
ATOM 1586 C C . ASN A 1 201 ? -26.718 -2.389 -13.625 1.00 94.44 201 ASN A C 1
ATOM 1588 O O . ASN A 1 201 ? -26.693 -2.679 -12.429 1.00 94.44 201 ASN A O 1
ATOM 1592 N N . LYS A 1 202 ? -25.856 -1.536 -14.175 1.00 95.31 202 LYS A N 1
ATOM 1593 C CA . LYS A 1 202 ? -24.745 -0.904 -13.454 1.00 95.31 202 LYS A CA 1
ATOM 1594 C C . LYS A 1 202 ? -25.225 0.359 -12.743 1.00 95.31 202 LYS A C 1
ATOM 1596 O O . LYS A 1 202 ? -24.866 1.468 -13.115 1.00 95.31 202 LYS A O 1
ATOM 1601 N N . THR A 1 203 ? -26.096 0.182 -11.757 1.00 96.94 203 THR A N 1
ATOM 1602 C CA . THR A 1 203 ? -26.533 1.270 -10.876 1.00 96.94 203 THR A CA 1
ATOM 1603 C C . THR A 1 203 ? -25.605 1.369 -9.671 1.00 96.94 203 THR A C 1
ATOM 1605 O O . THR A 1 203 ? -24.981 0.382 -9.276 1.00 96.94 203 THR A O 1
ATOM 1608 N N . LEU A 1 204 ? -25.532 2.551 -9.055 1.00 96.31 204 LEU A N 1
ATOM 1609 C CA . LEU A 1 204 ? -24.688 2.762 -7.876 1.00 96.31 204 LEU A CA 1
ATOM 1610 C C . LEU A 1 204 ? -25.052 1.795 -6.738 1.00 96.31 204 LEU A C 1
ATOM 1612 O O . LEU A 1 204 ? -24.173 1.157 -6.171 1.00 96.31 204 LEU A O 1
ATOM 1616 N N . LYS A 1 205 ? -26.353 1.600 -6.490 1.00 97.00 205 LYS A N 1
ATOM 1617 C CA . LYS A 1 205 ? -26.850 0.658 -5.476 1.00 97.00 205 LYS A CA 1
ATOM 1618 C C . LYS A 1 205 ? -26.427 -0.784 -5.748 1.00 97.00 205 LYS A C 1
ATOM 1620 O O . LYS A 1 205 ? -25.997 -1.471 -4.832 1.00 97.00 205 LYS A O 1
ATOM 1625 N N . ALA A 1 206 ? -26.507 -1.237 -7.002 1.00 97.50 206 ALA A N 1
ATOM 1626 C CA . ALA A 1 206 ? -26.097 -2.595 -7.356 1.00 97.50 206 ALA A CA 1
ATOM 1627 C C . ALA A 1 206 ? -24.591 -2.808 -7.134 1.00 97.50 206 ALA A C 1
ATOM 1629 O O . ALA A 1 206 ? -24.176 -3.872 -6.676 1.00 97.50 206 ALA A O 1
ATOM 1630 N N . ILE A 1 207 ? -23.774 -1.788 -7.418 1.00 97.56 207 ILE A N 1
ATOM 1631 C CA . ILE A 1 207 ? -22.333 -1.814 -7.141 1.00 97.56 207 ILE A CA 1
ATOM 1632 C C . ILE A 1 207 ? -22.066 -1.868 -5.632 1.00 97.56 207 ILE A C 1
ATOM 1634 O O . ILE A 1 207 ? -21.273 -2.699 -5.198 1.00 97.56 207 ILE A O 1
ATOM 1638 N N . GLU A 1 208 ? -22.740 -1.040 -4.829 1.00 97.75 208 GLU A N 1
ATOM 1639 C CA . GLU A 1 208 ? -22.606 -1.036 -3.362 1.00 97.75 208 GLU A CA 1
ATOM 1640 C C . GLU A 1 208 ? -22.996 -2.385 -2.739 1.00 97.75 208 GLU A C 1
ATOM 1642 O O . GLU A 1 208 ? -22.260 -2.928 -1.912 1.00 97.75 208 GLU A O 1
ATOM 1647 N N . GLU A 1 209 ? -24.119 -2.964 -3.168 1.00 97.88 209 GLU A N 1
ATOM 1648 C CA . GLU A 1 209 ? -24.577 -4.280 -2.710 1.00 97.88 209 GLU A CA 1
ATOM 1649 C C . GLU A 1 209 ? -23.572 -5.380 -3.075 1.00 97.88 209 GLU A C 1
ATOM 1651 O O . GLU A 1 209 ? -23.199 -6.193 -2.227 1.00 97.88 209 GLU A O 1
ATOM 1656 N N . THR A 1 210 ? -23.075 -5.374 -4.315 1.00 97.81 210 THR A N 1
ATOM 1657 C CA . THR A 1 210 ? -22.087 -6.356 -4.788 1.00 97.81 210 THR A CA 1
ATOM 1658 C C . THR A 1 210 ? -20.771 -6.236 -4.018 1.00 97.81 210 THR A C 1
ATOM 1660 O O . THR A 1 210 ? -20.223 -7.246 -3.577 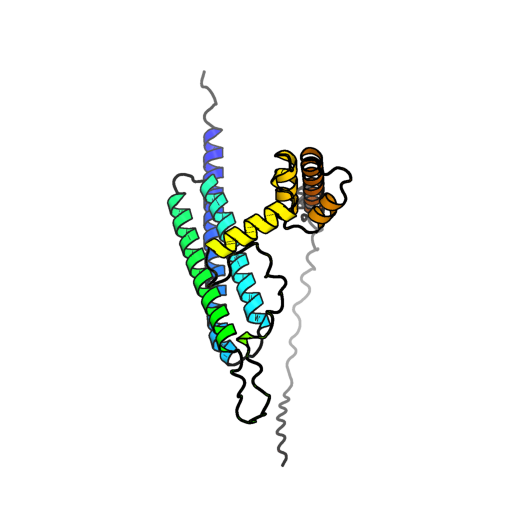1.00 97.81 210 THR A O 1
ATOM 1663 N N . ALA A 1 211 ? -20.300 -5.009 -3.770 1.00 97.75 211 ALA A N 1
ATOM 1664 C CA . ALA A 1 211 ? -19.109 -4.752 -2.964 1.00 97.75 211 ALA A CA 1
ATOM 1665 C C . ALA A 1 211 ? -19.272 -5.272 -1.528 1.00 97.75 211 ALA A C 1
ATOM 1667 O O . ALA A 1 211 ? -18.401 -5.976 -1.019 1.00 97.75 211 ALA A O 1
ATOM 1668 N N . SER A 1 212 ? -20.418 -5.001 -0.896 1.00 97.69 212 SER A N 1
ATOM 1669 C CA . SER A 1 212 ? -20.713 -5.463 0.464 1.00 97.69 212 SER A CA 1
ATOM 1670 C C . SER A 1 212 ? -20.737 -6.995 0.573 1.00 97.69 212 SER A C 1
ATOM 1672 O O . SER A 1 212 ? -20.193 -7.579 1.521 1.00 97.69 212 SER A O 1
ATOM 1674 N N . LEU A 1 213 ? -21.318 -7.674 -0.422 1.00 97.56 213 LEU A N 1
ATOM 1675 C CA . LEU A 1 213 ? -21.317 -9.136 -0.504 1.00 97.56 213 LEU A CA 1
ATOM 1676 C C . LEU A 1 213 ? -19.899 -9.693 -0.688 1.00 97.56 213 LEU A C 1
ATOM 1678 O O . LEU A 1 213 ? -19.525 -10.667 -0.024 1.00 97.56 213 LEU A O 1
ATOM 1682 N N . TYR A 1 214 ? -19.097 -9.062 -1.545 1.00 97.56 214 TYR A N 1
ATOM 1683 C CA . TYR A 1 214 ? -17.706 -9.437 -1.780 1.00 97.56 214 TYR A CA 1
ATOM 1684 C C . TYR A 1 214 ? -16.852 -9.308 -0.508 1.00 97.56 214 TYR A C 1
ATOM 1686 O O . TYR A 1 214 ? -16.167 -10.256 -0.113 1.00 97.56 214 TYR A O 1
ATOM 1694 N N . GLU A 1 215 ? -16.957 -8.187 0.206 1.00 96.44 215 GLU A N 1
ATOM 1695 C CA . GLU A 1 215 ? -16.260 -7.965 1.478 1.00 96.44 215 GLU A CA 1
ATOM 1696 C C . GLU A 1 215 ? -16.672 -8.991 2.541 1.00 96.44 215 GLU A C 1
ATOM 1698 O O . GLU A 1 215 ? -15.824 -9.567 3.229 1.00 96.44 215 GLU A O 1
ATOM 1703 N N . SER A 1 216 ? -17.966 -9.306 2.620 1.00 96.12 216 SER A N 1
ATOM 1704 C CA . SER A 1 216 ? -18.491 -10.340 3.521 1.00 96.12 216 SER A CA 1
ATOM 1705 C C . SER A 1 216 ? -17.920 -11.732 3.200 1.00 96.12 216 SER A C 1
ATOM 1707 O O . SER A 1 216 ? -17.588 -12.514 4.104 1.00 96.12 216 SER A O 1
ATOM 1709 N N . LYS A 1 217 ? -17.741 -12.052 1.913 1.00 95.88 217 LYS A N 1
ATOM 1710 C CA . LYS A 1 217 ? -17.111 -13.296 1.441 1.00 95.88 217 LYS A CA 1
ATOM 1711 C C . LYS A 1 217 ? -15.622 -13.350 1.797 1.00 95.88 217 LYS A C 1
ATOM 1713 O O . LYS A 1 217 ? -15.144 -14.385 2.265 1.00 95.88 217 LYS A O 1
ATOM 1718 N N . ILE A 1 218 ? -14.890 -12.245 1.642 1.00 94.50 218 ILE A N 1
ATOM 1719 C CA . ILE A 1 218 ? -13.487 -12.156 2.075 1.00 94.50 218 ILE A CA 1
ATOM 1720 C C . ILE A 1 218 ? -13.384 -12.339 3.589 1.00 94.50 218 ILE A C 1
ATOM 1722 O O . ILE A 1 218 ? -12.577 -13.148 4.055 1.00 94.50 218 ILE A O 1
ATOM 1726 N N . TYR A 1 219 ? -14.215 -11.634 4.358 1.00 92.88 219 TYR A N 1
ATOM 1727 C CA . TYR A 1 219 ? -14.188 -11.681 5.817 1.00 92.88 219 TYR A CA 1
ATOM 1728 C C . TYR A 1 219 ? -14.493 -13.085 6.353 1.00 92.88 219 TYR A C 1
ATOM 1730 O O . TYR A 1 219 ? -13.779 -13.602 7.214 1.00 92.88 219 TYR A O 1
ATOM 1738 N N . SER A 1 220 ? -15.516 -13.749 5.811 1.00 91.62 220 SER A N 1
ATOM 1739 C CA . SER A 1 220 ? -15.857 -15.126 6.191 1.00 91.62 220 SER A CA 1
ATOM 1740 C C . SER A 1 220 ? -14.745 -16.119 5.840 1.00 91.62 220 SER A C 1
ATOM 1742 O O . SER A 1 220 ? -14.380 -16.947 6.678 1.00 91.62 220 SER A O 1
ATOM 1744 N N . LYS A 1 221 ? -14.128 -15.997 4.658 1.00 91.31 221 LYS A N 1
ATOM 1745 C CA . LYS A 1 221 ? -12.967 -16.810 4.267 1.00 91.31 221 LYS A CA 1
ATOM 1746 C C . LYS A 1 221 ? -11.765 -16.568 5.184 1.00 91.31 221 LYS A C 1
ATOM 1748 O O . LYS A 1 221 ? -11.088 -17.521 5.565 1.00 91.31 221 LYS A O 1
ATOM 1753 N N . ALA A 1 222 ? -11.511 -15.319 5.572 1.00 87.88 222 ALA A N 1
ATOM 1754 C CA . ALA A 1 222 ? -10.453 -14.979 6.519 1.00 87.88 222 ALA A CA 1
ATOM 1755 C C . ALA A 1 222 ? -10.721 -15.586 7.905 1.00 87.88 222 ALA A C 1
ATOM 1757 O O . ALA A 1 222 ? -9.815 -16.162 8.499 1.00 87.88 222 ALA A O 1
ATOM 1758 N N . LYS A 1 223 ? -11.968 -15.542 8.388 1.00 88.56 223 LYS A N 1
ATOM 1759 C CA . LYS A 1 223 ? -12.368 -16.126 9.677 1.00 88.56 223 LYS A CA 1
ATOM 1760 C C . LYS A 1 223 ? -12.260 -17.653 9.706 1.00 88.56 223 LYS A C 1
ATOM 1762 O O . LYS A 1 223 ? -11.882 -18.204 10.732 1.00 88.56 223 LYS A O 1
ATOM 1767 N N . LEU A 1 224 ? -12.566 -18.331 8.598 1.00 86.19 224 LEU A N 1
ATOM 1768 C CA . LEU A 1 224 ? -12.409 -19.787 8.472 1.00 86.19 224 LEU A CA 1
ATOM 1769 C C . LEU A 1 224 ? -10.938 -20.223 8.425 1.00 86.19 224 LEU A C 1
ATOM 1771 O O . LEU A 1 224 ? -10.601 -21.285 8.938 1.00 86.19 224 LEU A O 1
ATOM 1775 N N . ASN A 1 225 ? -10.075 -19.408 7.815 1.00 82.44 225 ASN A N 1
ATOM 1776 C CA . ASN A 1 225 ? -8.644 -19.696 7.688 1.00 82.44 225 ASN A CA 1
ATOM 1777 C C . ASN A 1 225 ? -7.806 -19.164 8.855 1.00 82.44 225 ASN A C 1
ATOM 1779 O O . ASN A 1 225 ? -6.623 -19.495 8.955 1.00 82.44 225 ASN A O 1
ATOM 1783 N N . ALA A 1 226 ? -8.382 -18.324 9.717 1.00 78.50 226 ALA A N 1
ATOM 1784 C CA . ALA A 1 226 ? -7.714 -17.887 10.926 1.00 78.50 226 ALA A CA 1
ATOM 1785 C C . ALA A 1 226 ? -7.378 -19.133 11.760 1.00 78.50 226 ALA A C 1
ATOM 1787 O O . ALA A 1 226 ? -8.260 -19.973 11.970 1.00 78.50 226 ALA A O 1
ATOM 1788 N N . PRO A 1 227 ? -6.121 -19.291 12.220 1.00 73.81 227 PRO A N 1
ATOM 1789 C CA . PRO A 1 227 ? -5.784 -20.373 13.127 1.00 73.81 227 PRO A CA 1
ATOM 1790 C C . PRO A 1 227 ? -6.752 -20.287 14.301 1.00 73.81 227 PRO A C 1
ATOM 1792 O O . PRO A 1 227 ? -6.893 -19.234 14.923 1.00 73.81 227 PRO A O 1
ATOM 1795 N N . VAL A 1 228 ? -7.489 -21.372 14.526 1.00 68.50 228 VAL A N 1
ATOM 1796 C CA . VAL A 1 228 ? -8.497 -21.450 15.575 1.00 68.50 228 VAL A CA 1
ATOM 1797 C C . VAL A 1 228 ? -7.762 -21.398 16.912 1.00 68.50 228 VAL A C 1
ATOM 1799 O O . VAL A 1 228 ? -7.463 -22.425 17.515 1.00 68.50 228 VAL A O 1
ATOM 1802 N N . ASP A 1 229 ? -7.480 -20.190 17.396 1.00 57.94 229 ASP A N 1
ATOM 1803 C CA . ASP A 1 229 ? -7.107 -19.909 18.780 1.00 57.94 229 ASP A CA 1
ATOM 1804 C C . ASP A 1 229 ? -8.367 -20.062 19.641 1.00 57.94 229 ASP A C 1
ATOM 1806 O O . ASP A 1 229 ? -8.834 -19.135 20.297 1.00 57.94 229 ASP A O 1
ATOM 1810 N N . SER A 1 230 ? -8.983 -21.247 19.596 1.00 53.66 230 SER A N 1
ATOM 1811 C CA . SER A 1 230 ? -10.077 -21.589 20.491 1.00 53.66 230 SER A CA 1
ATOM 1812 C C . SER A 1 230 ? -9.484 -21.801 21.883 1.00 53.66 230 SER A C 1
ATOM 1814 O O . SER A 1 230 ? -8.746 -22.773 22.090 1.00 53.66 230 SER A O 1
ATOM 1816 N N . PRO A 1 231 ? -9.822 -20.958 22.875 1.00 57.78 231 PRO A N 1
ATOM 1817 C CA . PRO A 1 231 ? -9.427 -21.200 24.258 1.00 57.78 231 PRO A CA 1
ATOM 1818 C C . PRO A 1 231 ? -10.015 -22.511 24.811 1.00 57.78 231 PRO A C 1
ATOM 1820 O O . PRO A 1 231 ? -9.517 -23.023 25.810 1.00 57.78 231 PRO A O 1
ATOM 1823 N N . VAL A 1 232 ? -11.011 -23.109 24.141 1.00 54.84 232 VAL A N 1
ATOM 1824 C CA . VAL A 1 232 ? -11.654 -24.365 24.561 1.00 54.84 232 VAL A CA 1
ATOM 1825 C C . VAL A 1 232 ? -10.746 -25.582 24.340 1.00 54.84 232 VAL A C 1
ATOM 1827 O O . VAL A 1 232 ? -10.800 -26.533 25.115 1.00 54.84 232 VAL A O 1
ATOM 1830 N N . LEU A 1 233 ? -9.831 -25.547 23.363 1.00 51.06 233 LEU A N 1
ATOM 1831 C CA . LEU A 1 233 ? -8.888 -26.654 23.131 1.00 51.06 233 LEU A CA 1
ATOM 1832 C C . LEU A 1 233 ? -7.668 -26.641 24.068 1.00 51.06 233 LEU A C 1
ATOM 1834 O O . LEU A 1 233 ? -6.906 -27.604 24.079 1.00 51.06 233 LEU A O 1
ATOM 1838 N N . LYS A 1 234 ? -7.499 -25.609 24.910 1.00 54.09 234 LYS A N 1
ATOM 1839 C CA . LYS A 1 234 ? -6.458 -25.581 25.957 1.00 54.09 234 LYS A CA 1
ATOM 1840 C C . LYS A 1 234 ? -6.879 -26.263 27.268 1.00 54.09 234 LYS A C 1
ATOM 1842 O O . LYS A 1 234 ? -6.051 -26.376 28.167 1.00 54.09 234 LYS A O 1
ATOM 1847 N N . ILE A 1 235 ? -8.129 -26.726 27.387 1.00 58.12 235 ILE A N 1
ATOM 1848 C CA . ILE A 1 235 ? -8.631 -27.393 28.605 1.00 58.12 235 ILE A CA 1
ATOM 1849 C C . ILE A 1 235 ? -8.245 -28.879 28.646 1.00 58.12 235 ILE A C 1
ATOM 1851 O O . ILE A 1 235 ? -8.212 -29.470 29.722 1.00 58.12 235 ILE A O 1
ATOM 1855 N N . TYR A 1 236 ? -7.872 -29.481 27.514 1.00 58.88 236 TYR A N 1
ATOM 1856 C CA . TYR A 1 236 ? -7.254 -30.802 27.531 1.00 58.88 236 TYR A CA 1
ATOM 1857 C C . TYR A 1 236 ? -5.740 -30.640 27.670 1.00 58.88 236 TYR A C 1
ATOM 1859 O O . TYR A 1 236 ? -5.076 -30.313 26.681 1.00 58.88 236 TYR A O 1
ATOM 1867 N N . PRO A 1 237 ? -5.163 -30.848 28.871 1.00 65.25 237 PRO A N 1
ATOM 1868 C CA . PRO A 1 237 ? -3.723 -30.970 28.979 1.00 65.25 237 PRO A CA 1
ATOM 1869 C C . PRO A 1 237 ? -3.285 -32.083 28.018 1.00 65.25 237 PRO A C 1
ATOM 1871 O O . PRO A 1 237 ? -3.919 -33.146 27.994 1.00 65.25 237 PRO A O 1
ATOM 1874 N N . PRO A 1 238 ? -2.239 -31.864 27.201 1.00 66.00 238 PRO A N 1
ATOM 1875 C CA . PRO A 1 238 ? -1.706 -32.925 26.362 1.00 66.00 238 PRO A CA 1
ATOM 1876 C C . PRO A 1 238 ? -1.429 -34.139 27.259 1.00 66.00 238 PRO A C 1
ATOM 1878 O O . PRO A 1 238 ? -0.901 -33.943 28.361 1.00 66.00 238 PRO A O 1
ATOM 1881 N N . PRO A 1 239 ? -1.804 -35.369 26.845 1.00 62.31 239 PRO A N 1
ATOM 1882 C CA . PRO A 1 239 ? -1.571 -36.562 27.647 1.00 62.31 239 PRO A CA 1
ATOM 1883 C C . PRO A 1 239 ? -0.105 -36.549 28.044 1.00 62.31 239 PRO A C 1
ATOM 1885 O O . PRO A 1 239 ? 0.775 -36.479 27.178 1.00 62.31 239 PRO A O 1
ATOM 1888 N N . SER A 1 240 ? 0.140 -36.492 29.356 1.00 62.91 240 SER A N 1
ATOM 1889 C CA . SER A 1 240 ? 1.487 -36.359 29.879 1.00 62.91 240 SER A CA 1
ATOM 1890 C C . SER A 1 240 ? 2.311 -37.462 29.235 1.00 62.91 240 SER A C 1
ATOM 1892 O O . SER A 1 240 ? 1.990 -38.650 29.338 1.00 62.91 240 SER A O 1
ATOM 1894 N N . LYS A 1 241 ? 3.339 -37.069 28.474 1.00 60.50 241 LYS A N 1
ATOM 1895 C CA . LYS A 1 241 ? 4.367 -38.008 28.049 1.00 60.50 241 LYS A CA 1
ATOM 1896 C C . LYS A 1 241 ? 4.904 -38.572 29.351 1.00 60.50 241 LYS A C 1
ATOM 1898 O O . LYS A 1 241 ? 5.648 -37.884 30.049 1.00 60.50 241 LYS A O 1
ATOM 1903 N N . ARG A 1 242 ? 4.433 -39.774 29.710 1.00 55.28 242 ARG A N 1
ATOM 1904 C CA . ARG A 1 242 ? 4.939 -40.568 30.823 1.00 55.28 242 ARG A CA 1
ATOM 1905 C C . ARG A 1 242 ? 6.444 -40.448 30.738 1.00 55.28 242 ARG A C 1
ATOM 1907 O O . ARG A 1 242 ? 7.028 -40.855 29.734 1.00 55.28 242 ARG A O 1
ATOM 1914 N N . GLN A 1 243 ? 7.023 -39.797 31.744 1.00 55.66 243 GLN A N 1
ATOM 1915 C CA . GLN A 1 243 ? 8.456 -39.734 31.933 1.00 55.66 243 GLN A CA 1
ATOM 1916 C C . GLN A 1 243 ? 8.952 -41.169 31.832 1.00 55.66 243 GLN A C 1
ATOM 1918 O O . GLN A 1 243 ? 8.695 -41.995 32.709 1.00 55.66 243 GLN A O 1
ATOM 1923 N N . GLY A 1 244 ? 9.576 -41.467 30.693 1.00 51.47 244 GLY A N 1
ATOM 1924 C CA . GLY A 1 244 ? 10.331 -42.680 30.493 1.00 51.47 244 GLY A CA 1
ATOM 1925 C C . GLY A 1 244 ? 11.345 -42.724 31.615 1.00 51.47 244 GLY A C 1
ATOM 1926 O O . GLY A 1 244 ? 12.222 -41.867 31.713 1.00 51.47 244 GLY A O 1
ATOM 1927 N N . SER A 1 245 ? 11.102 -43.675 32.505 1.00 53.31 245 SER A N 1
ATOM 1928 C CA . SER A 1 245 ? 11.973 -44.130 33.566 1.00 53.31 245 SER A CA 1
ATOM 1929 C C . SER A 1 245 ? 13.446 -43.959 33.201 1.00 53.31 245 SER A C 1
ATOM 1931 O O . SER A 1 245 ? 13.904 -44.415 32.152 1.00 53.31 245 SER A O 1
ATOM 1933 N N . LYS A 1 246 ? 14.170 -43.297 34.105 1.00 55.66 246 LYS A N 1
ATOM 1934 C CA . LYS A 1 246 ? 15.628 -43.276 34.190 1.00 55.66 246 LYS A CA 1
ATOM 1935 C C . LYS A 1 246 ? 16.147 -44.719 34.158 1.00 55.66 246 LYS A C 1
ATOM 1937 O O . LYS A 1 246 ? 16.200 -45.385 35.186 1.00 55.66 246 LYS A O 1
ATOM 1942 N N . GLY A 1 247 ? 16.522 -45.194 32.976 1.00 55.91 247 GLY A N 1
ATOM 1943 C CA . GLY A 1 247 ? 17.141 -46.495 32.766 1.00 55.91 247 GLY A CA 1
ATOM 1944 C C . GLY A 1 247 ? 18.603 -46.348 32.359 1.00 55.91 247 GLY A C 1
ATOM 1945 O O . GLY A 1 247 ? 18.888 -46.180 31.183 1.00 55.91 247 GLY A O 1
ATOM 1946 N N . ASN A 1 248 ? 19.488 -46.480 33.351 1.00 51.06 248 ASN A N 1
ATOM 1947 C CA . ASN A 1 248 ? 20.909 -46.852 33.281 1.00 51.06 248 ASN A CA 1
ATOM 1948 C C . ASN A 1 248 ? 21.931 -45.954 32.542 1.00 51.06 248 ASN A C 1
ATOM 1950 O O . ASN A 1 248 ? 21.970 -45.928 31.315 1.00 51.06 248 ASN A O 1
ATOM 1954 N N . PRO A 1 249 ? 22.925 -45.401 33.269 1.00 64.75 249 PRO A N 1
ATOM 1955 C CA . PRO A 1 249 ? 24.229 -45.093 32.702 1.00 64.75 249 PRO A CA 1
ATOM 1956 C C . PRO A 1 249 ? 25.084 -46.369 32.741 1.00 64.75 249 PRO A C 1
ATOM 1958 O O . PRO A 1 249 ? 25.491 -46.811 33.813 1.00 64.75 249 PRO A O 1
ATOM 1961 N N . ARG A 1 250 ? 25.348 -47.006 31.596 1.00 54.53 250 ARG A N 1
ATOM 1962 C CA . ARG A 1 250 ? 26.391 -48.044 31.502 1.00 54.53 250 ARG A CA 1
ATOM 1963 C C . ARG A 1 250 ? 26.837 -48.259 30.058 1.00 54.53 250 ARG A C 1
ATOM 1965 O O . ARG A 1 250 ? 26.209 -49.006 29.319 1.00 54.53 250 ARG A O 1
ATOM 1972 N N . ARG A 1 251 ? 27.959 -47.646 29.693 1.00 52.50 251 ARG A N 1
ATOM 1973 C CA . ARG A 1 251 ? 29.268 -48.304 29.528 1.00 52.50 251 ARG A CA 1
ATOM 1974 C C . ARG A 1 251 ? 30.119 -47.489 28.570 1.00 52.50 251 ARG A C 1
ATOM 1976 O O . ARG A 1 251 ? 29.750 -47.277 27.419 1.00 52.50 251 ARG A O 1
ATOM 1983 N N . ASP A 1 252 ? 31.284 -47.127 29.081 1.00 58.78 252 ASP A N 1
ATOM 1984 C CA . ASP A 1 252 ? 32.463 -46.780 28.314 1.00 58.78 252 ASP A CA 1
ATOM 1985 C C . ASP A 1 252 ? 32.632 -47.721 27.122 1.00 58.78 252 ASP A C 1
ATOM 1987 O O . ASP A 1 252 ? 32.666 -48.949 27.263 1.00 58.78 252 ASP A O 1
ATOM 1991 N N . ARG A 1 253 ? 32.775 -47.131 25.940 1.00 51.78 253 ARG A N 1
ATOM 1992 C CA . ARG A 1 253 ? 33.406 -47.795 24.811 1.00 51.78 253 ARG A CA 1
ATOM 1993 C C . ARG A 1 253 ? 34.463 -46.839 24.273 1.00 51.78 253 ARG A C 1
ATOM 1995 O O . ARG A 1 253 ? 34.103 -45.850 23.637 1.00 51.78 253 ARG A O 1
ATOM 2002 N N . PRO A 1 254 ? 35.751 -47.072 24.561 1.00 68.38 254 PRO A N 1
ATOM 2003 C CA . PRO A 1 254 ? 36.798 -46.379 23.852 1.00 68.38 254 PRO A CA 1
ATOM 2004 C C . PRO A 1 254 ? 37.005 -47.050 22.490 1.00 68.38 254 PRO A C 1
ATOM 2006 O O . PRO A 1 254 ? 36.777 -48.250 22.322 1.00 68.38 254 PRO A O 1
ATOM 2009 N N . ASN A 1 255 ? 37.591 -46.255 21.603 1.00 50.19 255 ASN A N 1
ATOM 2010 C CA . ASN A 1 255 ? 38.688 -46.637 20.720 1.00 50.19 255 ASN A CA 1
ATOM 2011 C C . ASN A 1 255 ? 38.392 -46.752 19.216 1.00 50.19 255 ASN A C 1
ATOM 2013 O O . ASN A 1 255 ? 37.432 -47.390 18.793 1.00 50.19 255 ASN A O 1
ATOM 2017 N N . ALA A 1 256 ? 39.374 -46.218 18.478 1.00 45.72 256 ALA A N 1
ATOM 2018 C CA . ALA A 1 256 ? 39.692 -46.395 17.064 1.00 45.72 256 ALA A CA 1
ATOM 2019 C C . ALA A 1 256 ? 38.743 -45.707 16.061 1.00 45.72 256 ALA A C 1
ATOM 2021 O O . ALA A 1 256 ? 37.531 -45.800 16.161 1.00 45.72 256 ALA A O 1
ATOM 2022 N N . SER A 1 257 ? 39.193 -45.019 15.017 1.00 50.78 257 SER A N 1
ATOM 2023 C CA . SER A 1 257 ? 40.530 -44.710 14.504 1.00 50.78 257 SER A CA 1
ATOM 2024 C C . SER A 1 257 ? 40.319 -43.854 13.249 1.00 50.78 257 SER A C 1
ATOM 2026 O O . SER A 1 257 ? 39.351 -44.059 12.521 1.00 50.78 257 SER A O 1
ATOM 2028 N N . SER A 1 258 ? 41.228 -42.905 13.033 1.00 59.12 258 SER A N 1
ATOM 2029 C CA . SER A 1 258 ? 41.673 -42.341 11.749 1.00 59.12 258 SER A CA 1
ATOM 2030 C C . SER A 1 258 ? 40.972 -42.795 10.455 1.00 59.12 258 SER A C 1
ATOM 2032 O O . SER A 1 258 ? 41.029 -43.974 10.110 1.00 59.12 258 SER A O 1
ATOM 2034 N N . ASN A 1 259 ? 40.549 -41.833 9.626 1.00 51.38 259 ASN A N 1
ATOM 2035 C CA . ASN A 1 259 ? 41.022 -41.848 8.239 1.00 51.38 259 ASN A CA 1
ATOM 2036 C C . ASN A 1 259 ? 41.037 -40.450 7.604 1.00 51.38 259 ASN A C 1
ATOM 2038 O O . ASN A 1 259 ? 40.017 -39.891 7.206 1.00 51.38 259 ASN A O 1
ATOM 2042 N N . THR A 1 260 ? 42.246 -39.904 7.525 1.00 54.69 260 THR A N 1
ATOM 2043 C CA . THR A 1 260 ? 42.695 -38.939 6.524 1.00 54.69 260 THR A CA 1
ATOM 2044 C C . THR A 1 260 ? 42.442 -39.487 5.125 1.00 54.69 260 THR A C 1
ATOM 2046 O O . THR A 1 260 ? 42.895 -40.587 4.823 1.00 54.69 260 THR A O 1
ATOM 2049 N N . ASN A 1 261 ? 41.813 -38.709 4.246 1.00 51.69 261 ASN A N 1
ATOM 2050 C CA . ASN A 1 261 ? 42.007 -38.903 2.814 1.00 51.69 261 ASN A CA 1
ATOM 2051 C C . ASN A 1 261 ? 42.244 -37.549 2.149 1.00 51.69 261 ASN A C 1
ATOM 2053 O O . ASN A 1 261 ? 41.321 -36.781 1.881 1.00 51.69 261 ASN A O 1
ATOM 2057 N N . ALA A 1 262 ? 43.529 -37.261 1.953 1.00 53.41 262 ALA A N 1
ATOM 2058 C CA . ALA A 1 262 ? 44.006 -36.300 0.983 1.00 53.41 262 ALA A CA 1
ATOM 2059 C C . ALA A 1 262 ? 43.712 -36.871 -0.406 1.00 53.41 262 ALA A C 1
ATOM 2061 O O . ALA A 1 262 ? 44.078 -38.009 -0.685 1.00 53.41 262 ALA A O 1
ATOM 2062 N N . ASN A 1 263 ? 43.070 -36.093 -1.273 1.00 55.88 263 ASN A N 1
ATOM 2063 C CA . ASN A 1 263 ? 43.054 -36.409 -2.692 1.00 55.88 263 ASN A CA 1
ATOM 2064 C C . ASN A 1 263 ? 43.456 -35.164 -3.480 1.00 55.88 263 ASN A C 1
ATOM 2066 O O . ASN A 1 263 ? 42.649 -34.286 -3.777 1.00 55.88 263 ASN A O 1
ATOM 2070 N N . SER A 1 264 ? 44.756 -35.088 -3.739 1.00 59.06 264 SER A N 1
ATOM 2071 C CA . SER A 1 264 ? 45.379 -34.269 -4.766 1.00 59.06 264 SER A CA 1
ATOM 2072 C C . SER A 1 264 ? 45.107 -34.908 -6.126 1.00 59.06 264 SER A C 1
ATOM 2074 O O . SER A 1 264 ? 45.580 -36.015 -6.366 1.00 59.06 264 SER A O 1
ATOM 2076 N N . ASN A 1 265 ? 44.418 -34.207 -7.025 1.00 51.56 265 ASN A N 1
ATOM 2077 C CA . ASN A 1 265 ? 44.449 -34.537 -8.447 1.00 51.56 265 ASN A CA 1
ATOM 2078 C C . ASN A 1 265 ? 45.020 -33.360 -9.235 1.00 51.56 265 ASN A C 1
ATOM 2080 O O . ASN A 1 265 ? 44.363 -32.350 -9.472 1.00 51.56 265 ASN A O 1
ATOM 2084 N N . SER A 1 266 ? 46.284 -33.538 -9.603 1.00 58.09 266 SER A N 1
ATOM 2085 C CA . SER A 1 266 ? 46.996 -32.877 -10.687 1.00 58.09 266 SER A CA 1
ATOM 2086 C C . SER A 1 266 ? 46.719 -33.609 -12.002 1.00 58.09 266 SER A C 1
ATOM 2088 O O . SER A 1 266 ? 46.910 -34.823 -12.076 1.00 58.09 266 SER A O 1
ATOM 2090 N N . SER A 1 267 ? 46.335 -32.890 -13.049 1.00 56.62 267 SER A N 1
ATOM 2091 C CA . SER A 1 267 ? 46.466 -33.291 -14.462 1.00 56.62 267 SER A CA 1
ATOM 2092 C C . SER A 1 267 ? 46.500 -31.974 -15.249 1.00 56.62 267 SER A C 1
ATOM 2094 O O . SER A 1 267 ? 45.598 -31.161 -15.064 1.00 56.62 267 SER A O 1
ATOM 2096 N N . SER A 1 268 ? 47.670 -31.570 -15.755 1.00 56.88 268 SER A N 1
ATOM 2097 C CA . SER A 1 268 ? 48.191 -31.848 -17.111 1.00 56.88 268 SER A CA 1
ATOM 2098 C C . SER A 1 268 ? 47.544 -30.960 -18.164 1.00 56.88 268 SER A C 1
ATOM 2100 O O . SER A 1 268 ? 46.336 -31.137 -18.411 1.00 56.88 268 SER A O 1
#

Radius of gyration: 32.21 Å; chains: 1; bounding box: 76×71×97 Å

Sequence (268 aa):
MASPHGTIESTYADMTTNTIKSLSSSLRSYKGHLSRVINVSRKAVTDFLDTQDPSSIAERKDEIKKYIRRIETTVIALQEMDPANIAKYDIELTKEEERANEAIHELMKAAVSRRPTEDRSGQPSRSHRINESLKPAILSKDASPKQQRSGQPFTDYMAKLKELSKLADLDKLSVEEIFVFCALRGTVDKDLLDDFLELPNKTLKAIEETASLYESKIYSKAKLNAPVDSPVLKIYPPPSKRQGSKGNPRRDRPNASSNTNANSNSSS

Secondary structure (DSSP, 8-state):
----TTSHHHHHHHHHHHHHHHHHHHHHHHHHHHHHHHHHHHHHHHHHTT---HHHHHHHHHHHHHHHHHHHHHHHHHHHH-GGGHHHHHHHHHHHHHHHHHHHHHHHHHHHHTS------S---------GGGSPP---TT-STTSPPTT--HHHHHHHHHHHHHHTTGGGS-HHHHHHHHHHHH---HHHHHHHHH-SS--HHHHHHHHHHHHHHHHHHHHHHS----GGGGSSPPPP----------------------------

Foldseek 3Di:
DDDPPPPPVVVVVVVLVVVLVVLVVQLVVLLVVLVVLLVVLVVCLVCCVVPPDLVVLVVSLVVNVVSLVSNVVSLVVNCVSPVVCNVVSVVVSVVSVVSSVVSNVSSVVSVVVPPPPPPPPDDPPPPPCPPPVPPPPPCDPVVPLPDDDVPHDVVVSVVVVVVVCVVVVVVPDDPQVVVLVCLLVVDPDPVLNVQQVPDPDSGPVVSVVSVVVVVVVVVVVCVVPPDPPPPVVVVDDDPPPPPDDPDDDDDDDDDDDDDDDDDDDDDD

pLDDT: mean 79.8, std 16.3, range [45.72, 97.88]